Protein AF-A0A7S1BCW8-F1 (afdb_monomer_lite)

Radius of gyration: 19.99 Å; chains: 1; bounding box: 68×43×44 Å

Organism: NCBI:txid216773

Structure (mmCIF, N/CA/C/O backbone):
data_AF-A0A7S1BCW8-F1
#
_entry.id   AF-A0A7S1BCW8-F1
#
loop_
_atom_site.group_PDB
_atom_site.id
_atom_site.type_symbol
_atom_site.label_atom_id
_atom_site.label_alt_id
_atom_site.label_comp_id
_atom_site.label_asym_id
_atom_site.label_entity_id
_atom_site.label_seq_id
_atom_site.pdbx_PDB_ins_code
_atom_site.Cartn_x
_atom_site.Cartn_y
_atom_site.Cartn_z
_atom_site.occupancy
_atom_site.B_iso_or_equiv
_atom_site.auth_seq_id
_atom_site.auth_comp_id
_atom_site.auth_asym_id
_atom_site.auth_atom_id
_atom_site.pdbx_PDB_model_num
ATOM 1 N N . VAL A 1 1 ? 15.926 -27.524 -25.644 1.00 46.19 1 VAL A N 1
ATOM 2 C CA . VAL A 1 1 ? 15.081 -26.377 -25.237 1.00 46.19 1 VAL A CA 1
ATOM 3 C C . VAL A 1 1 ? 15.551 -25.961 -23.853 1.00 46.19 1 VAL A C 1
ATOM 5 O O . VAL A 1 1 ? 15.369 -26.730 -2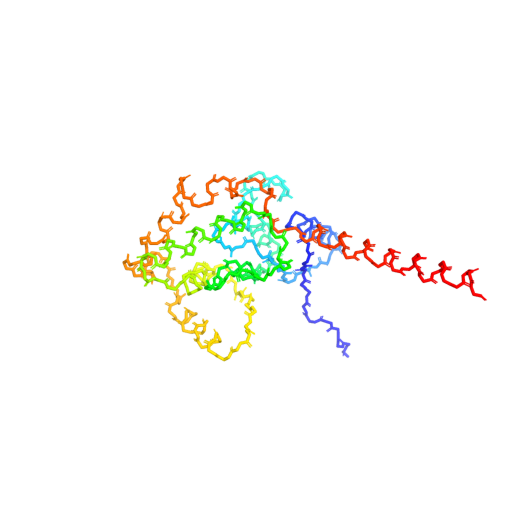2.920 1.00 46.19 1 VAL A O 1
ATOM 8 N N . GLY A 1 2 ? 16.316 -24.872 -23.748 1.00 54.00 2 GLY A N 1
ATOM 9 C CA . GLY A 1 2 ? 16.926 -24.453 -22.481 1.00 54.00 2 GLY A CA 1
ATOM 10 C C . GLY A 1 2 ? 15.864 -23.926 -21.516 1.00 54.00 2 GLY A C 1
ATOM 11 O O . GLY A 1 2 ? 15.102 -23.039 -21.885 1.00 54.00 2 GLY A O 1
ATOM 12 N N . GLY A 1 3 ? 15.791 -24.495 -20.311 1.00 67.81 3 GLY A N 1
ATOM 13 C CA . GLY A 1 3 ? 14.834 -24.132 -19.259 1.00 67.81 3 GLY A CA 1
ATOM 14 C C . GLY A 1 3 ? 15.187 -22.823 -18.552 1.00 67.81 3 GLY A C 1
ATOM 15 O O . GLY A 1 3 ? 15.435 -22.830 -17.352 1.00 67.81 3 GLY A O 1
ATOM 16 N N . GLY A 1 4 ? 15.269 -21.725 -19.304 1.00 67.38 4 GLY A N 1
ATOM 17 C CA . GLY A 1 4 ? 15.468 -20.386 -18.749 1.00 67.38 4 GLY A CA 1
ATOM 18 C C . GLY A 1 4 ? 14.236 -19.866 -17.989 1.00 67.38 4 GLY A C 1
ATOM 19 O O . GLY A 1 4 ? 13.159 -20.470 -18.071 1.00 67.38 4 GLY A O 1
ATOM 20 N N . PRO A 1 5 ? 14.382 -18.753 -17.245 1.00 72.56 5 PRO A N 1
ATOM 21 C CA . PRO A 1 5 ? 13.267 -18.107 -16.558 1.00 72.56 5 PRO A CA 1
ATOM 22 C C . PRO A 1 5 ? 12.154 -17.762 -17.554 1.00 72.56 5 PRO A C 1
ATOM 24 O O . PRO A 1 5 ? 12.416 -17.238 -18.635 1.00 72.56 5 PRO A O 1
ATOM 27 N N . ARG A 1 6 ? 10.911 -18.103 -17.194 1.00 84.44 6 ARG A N 1
ATOM 28 C CA . ARG A 1 6 ? 9.733 -17.908 -18.057 1.00 84.44 6 ARG A CA 1
ATOM 29 C C . ARG A 1 6 ? 9.158 -16.497 -17.987 1.00 84.44 6 ARG A C 1
ATOM 31 O O . ARG A 1 6 ? 8.443 -16.112 -18.903 1.00 84.44 6 ARG A O 1
ATOM 38 N N . SER A 1 7 ? 9.454 -15.777 -16.907 1.00 91.00 7 SER A N 1
ATOM 39 C CA . SER A 1 7 ? 8.993 -14.413 -16.673 1.00 91.00 7 SER A CA 1
ATOM 40 C C . SER A 1 7 ? 10.015 -13.642 -15.843 1.00 91.00 7 SER A C 1
ATOM 42 O O . SER A 1 7 ? 10.723 -14.234 -15.021 1.00 91.00 7 SER A O 1
ATOM 44 N N . LEU A 1 8 ? 10.080 -12.333 -16.052 1.00 94.50 8 LEU A N 1
ATOM 45 C CA . LEU A 1 8 ? 10.979 -11.404 -15.387 1.00 94.50 8 LEU A CA 1
ATOM 46 C C . LEU A 1 8 ? 10.173 -10.373 -14.587 1.00 94.50 8 LEU A C 1
ATOM 48 O O . LEU A 1 8 ? 9.280 -9.717 -15.118 1.00 94.50 8 LEU A O 1
ATOM 52 N N . CYS A 1 9 ? 10.504 -10.218 -13.305 1.00 95.81 9 CYS A N 1
ATOM 53 C CA . CYS A 1 9 ? 9.851 -9.277 -12.398 1.00 95.81 9 CYS A CA 1
ATOM 54 C C . CYS A 1 9 ? 10.894 -8.409 -11.688 1.00 95.81 9 CYS A C 1
ATOM 56 O O . CYS A 1 9 ? 11.943 -8.919 -11.288 1.00 95.81 9 CYS A O 1
ATOM 58 N N . ILE A 1 10 ? 10.608 -7.115 -11.532 1.00 96.25 10 ILE A N 1
ATOM 59 C CA . ILE A 1 10 ? 11.417 -6.186 -10.734 1.00 96.25 10 ILE A CA 1
ATOM 60 C C . ILE A 1 10 ? 10.751 -5.917 -9.382 1.00 96.25 10 ILE A C 1
ATOM 62 O O . ILE A 1 10 ? 9.531 -5.833 -9.281 1.00 96.25 10 ILE A O 1
ATOM 66 N N . THR A 1 11 ? 11.550 -5.807 -8.324 1.00 94.44 11 THR A N 1
ATOM 67 C CA . THR A 1 11 ? 11.086 -5.527 -6.961 1.00 94.44 11 THR A CA 1
ATOM 68 C C . THR A 1 11 ? 12.226 -4.952 -6.121 1.00 94.44 11 THR A C 1
ATOM 70 O O . THR A 1 11 ? 13.389 -5.073 -6.501 1.00 94.44 11 THR A O 1
ATOM 73 N N . GLY A 1 12 ? 11.904 -4.367 -4.966 1.00 86.56 12 GLY A N 1
ATOM 74 C CA . GLY A 1 12 ? 12.891 -3.973 -3.954 1.00 86.56 12 GLY A CA 1
ATOM 75 C C . GLY A 1 12 ? 13.573 -2.625 -4.189 1.00 86.56 12 GLY A C 1
ATOM 76 O O . GLY A 1 12 ? 14.546 -2.325 -3.505 1.00 86.56 12 GLY A O 1
ATOM 77 N N . TYR A 1 13 ? 13.062 -1.815 -5.118 1.00 90.94 13 TYR A N 1
ATOM 78 C CA . TYR A 1 13 ? 13.534 -0.452 -5.372 1.00 90.94 13 TYR A CA 1
ATOM 79 C C . TYR A 1 13 ? 12.397 0.567 -5.204 1.00 90.94 13 TYR A C 1
ATOM 81 O O . TYR A 1 13 ? 11.236 0.191 -5.410 1.00 90.94 13 TYR A O 1
ATOM 89 N N . PRO A 1 14 ? 12.707 1.845 -4.912 1.00 91.31 14 PRO A N 1
ATOM 90 C CA . PRO A 1 14 ? 11.743 2.940 -5.020 1.00 91.31 14 PRO A CA 1
ATOM 91 C C . PRO A 1 14 ? 11.083 2.977 -6.404 1.00 91.31 14 PRO A C 1
ATOM 93 O O . PRO A 1 14 ? 11.707 2.586 -7.397 1.00 91.31 14 PRO A O 1
ATOM 96 N N . LEU A 1 15 ? 9.839 3.456 -6.489 1.00 94.00 15 LEU A N 1
ATOM 97 C CA . LEU A 1 15 ? 9.069 3.454 -7.741 1.00 94.00 15 LEU A CA 1
ATOM 98 C C . LEU A 1 15 ? 9.796 4.183 -8.882 1.00 94.00 15 LEU A C 1
ATOM 100 O O . LEU A 1 15 ? 9.769 3.715 -10.021 1.00 94.00 15 LEU A O 1
ATOM 104 N N . GLU A 1 16 ? 10.484 5.292 -8.594 1.00 93.12 16 GLU A N 1
ATOM 105 C CA . GLU A 1 16 ? 11.242 6.049 -9.599 1.00 93.12 16 GLU A CA 1
ATOM 106 C C . GLU A 1 16 ? 12.408 5.234 -10.167 1.00 93.12 16 GLU A C 1
ATOM 108 O O . GLU A 1 16 ? 12.625 5.200 -11.378 1.00 93.12 16 GLU A O 1
ATOM 113 N N . VAL A 1 17 ? 13.119 4.513 -9.297 1.00 94.12 17 VAL A N 1
ATOM 114 C CA . VAL A 1 17 ? 14.248 3.658 -9.685 1.00 94.12 17 VAL A CA 1
ATOM 115 C C . VAL A 1 17 ? 13.756 2.447 -10.477 1.00 94.12 17 VAL A C 1
ATOM 117 O O . VAL A 1 17 ? 14.352 2.095 -11.496 1.00 94.12 17 VAL A O 1
ATOM 120 N N . GLN A 1 18 ? 12.639 1.832 -10.064 1.00 96.12 18 GLN A N 1
ATOM 121 C CA . GLN A 1 18 ? 12.008 0.768 -10.850 1.00 96.12 18 GLN A CA 1
ATOM 122 C C . GLN A 1 18 ? 11.648 1.271 -12.251 1.00 96.12 18 GLN A C 1
ATOM 124 O O . GLN A 1 18 ? 11.960 0.606 -13.237 1.00 96.12 18 GLN A O 1
ATOM 129 N N . HIS A 1 19 ? 11.043 2.457 -12.357 1.00 96.25 19 HIS A N 1
ATOM 130 C CA . HIS A 1 19 ? 10.693 3.053 -13.643 1.00 96.25 19 HIS A CA 1
ATOM 131 C C . HIS A 1 19 ? 11.921 3.270 -14.537 1.00 96.25 19 HIS A C 1
ATOM 133 O O . HIS A 1 19 ? 11.900 2.873 -15.703 1.00 96.25 19 HIS A O 1
ATOM 139 N N . GLU A 1 20 ? 12.998 3.849 -14.001 1.00 96.00 20 GLU A N 1
ATOM 140 C CA . GLU A 1 20 ? 14.238 4.082 -14.749 1.00 96.00 20 GLU A CA 1
ATOM 141 C C . GLU A 1 20 ? 14.829 2.775 -15.298 1.00 96.00 20 GLU A C 1
ATOM 143 O O . GLU A 1 20 ? 15.208 2.708 -16.472 1.00 96.00 20 GLU A O 1
ATOM 148 N N . ILE A 1 21 ? 14.857 1.715 -14.482 1.00 96.75 21 ILE A N 1
ATOM 149 C CA . ILE A 1 21 ? 15.337 0.394 -14.905 1.00 96.75 21 ILE A CA 1
ATOM 150 C C . ILE A 1 21 ? 14.449 -0.167 -16.018 1.00 96.75 21 ILE A C 1
ATOM 152 O O . ILE A 1 21 ? 14.967 -0.599 -17.047 1.00 96.75 21 ILE A O 1
ATOM 156 N N . LEU A 1 22 ? 13.123 -0.118 -15.858 1.00 96.75 22 LEU A N 1
ATOM 157 C CA . LEU A 1 22 ? 12.177 -0.594 -16.871 1.00 96.75 22 LEU A CA 1
ATOM 158 C C . LEU A 1 22 ? 12.365 0.131 -18.213 1.00 96.75 22 LEU A C 1
ATOM 160 O O . LEU A 1 22 ? 12.356 -0.513 -19.262 1.00 96.75 22 LEU A O 1
ATOM 164 N N . VAL A 1 23 ? 12.570 1.452 -18.190 1.00 95.50 23 VAL A N 1
ATOM 165 C CA . VAL A 1 23 ? 12.825 2.256 -19.397 1.00 95.50 23 VAL A CA 1
ATOM 166 C C . VAL A 1 23 ? 14.133 1.844 -20.068 1.00 95.50 23 VAL A C 1
ATOM 168 O O . VAL A 1 23 ? 14.124 1.495 -21.247 1.00 95.50 23 VAL A O 1
ATOM 171 N N . ARG A 1 24 ? 15.242 1.815 -19.324 1.00 96.00 24 ARG A N 1
ATOM 172 C CA . ARG A 1 24 ? 16.564 1.480 -19.881 1.00 96.00 24 ARG A CA 1
ATOM 173 C C . ARG A 1 24 ? 16.649 0.046 -20.390 1.00 96.00 24 ARG A C 1
ATOM 175 O O . ARG A 1 24 ? 17.290 -0.220 -21.402 1.00 96.00 24 ARG A O 1
ATOM 182 N N . CYS A 1 25 ? 15.998 -0.894 -19.710 1.00 96.25 25 CYS A N 1
ATOM 183 C CA . CYS A 1 25 ? 15.925 -2.276 -20.169 1.00 96.25 25 CYS A CA 1
ATOM 184 C C . CYS A 1 25 ? 15.133 -2.390 -21.477 1.00 96.25 25 CYS A C 1
ATOM 186 O O . CYS A 1 25 ? 15.576 -3.088 -22.391 1.00 96.25 25 CYS A O 1
ATOM 188 N N . ALA A 1 26 ? 14.026 -1.654 -21.614 1.00 94.44 26 ALA A N 1
ATOM 189 C CA . ALA A 1 26 ? 13.251 -1.638 -22.850 1.00 94.44 26 ALA A CA 1
ATOM 190 C C . ALA A 1 26 ? 14.055 -1.076 -24.038 1.00 94.44 26 ALA A C 1
ATOM 192 O O . ALA A 1 26 ? 13.956 -1.612 -25.142 1.00 94.44 26 ALA A O 1
ATOM 193 N N . GLU A 1 27 ? 14.899 -0.061 -23.819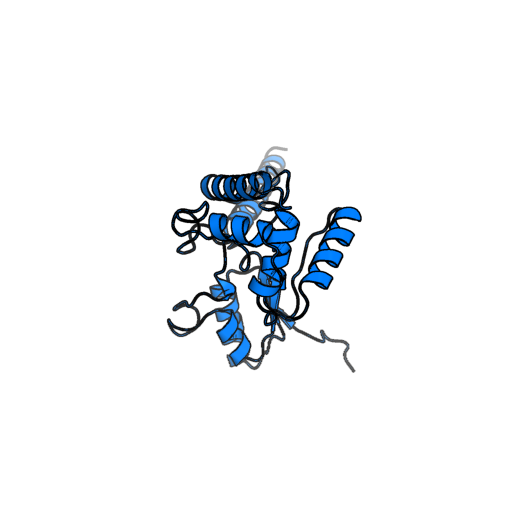 1.00 95.31 27 GLU A N 1
ATOM 194 C CA . GLU A 1 27 ? 15.790 0.508 -24.849 1.00 95.31 27 GLU A CA 1
ATOM 195 C C . GLU A 1 27 ? 16.774 -0.520 -25.429 1.00 95.31 27 GLU A C 1
ATOM 197 O O . GLU A 1 27 ? 17.134 -0.438 -26.604 1.00 95.31 27 GLU A O 1
ATOM 202 N N . VAL A 1 28 ? 17.177 -1.517 -24.635 1.00 96.38 28 VAL A N 1
ATOM 203 C CA . VAL A 1 28 ? 18.054 -2.619 -25.072 1.00 96.38 28 VAL A CA 1
ATOM 204 C C . VAL A 1 28 ? 17.286 -3.894 -25.446 1.00 96.38 28 VAL A C 1
ATOM 206 O O . VAL A 1 28 ? 17.889 -4.949 -25.635 1.00 96.38 28 VAL A O 1
ATOM 209 N N . GLY A 1 29 ? 15.957 -3.814 -25.569 1.00 94.25 29 GLY A N 1
ATOM 210 C CA . GLY A 1 29 ? 15.095 -4.925 -25.981 1.00 94.25 29 GLY A CA 1
ATOM 211 C C . GLY A 1 29 ? 14.765 -5.940 -24.880 1.00 94.25 29 GLY A C 1
ATOM 212 O O . GLY A 1 29 ? 14.244 -7.011 -25.190 1.00 94.25 29 GLY A O 1
ATOM 213 N N . LEU A 1 30 ? 15.046 -5.632 -23.608 1.00 93.94 30 LEU A N 1
ATOM 214 C CA . LEU A 1 30 ? 14.660 -6.457 -22.463 1.00 93.94 30 LEU A CA 1
ATOM 215 C C . LEU A 1 30 ? 13.318 -5.982 -21.895 1.00 93.94 30 LEU A C 1
ATOM 217 O O . LEU A 1 30 ? 13.192 -4.850 -21.430 1.00 93.94 30 LEU A O 1
ATOM 221 N N . LYS A 1 31 ? 12.325 -6.872 -21.881 1.00 93.06 31 LYS A N 1
ATOM 222 C CA . LYS A 1 31 ? 10.995 -6.604 -21.326 1.00 93.06 31 LYS A CA 1
ATOM 223 C C . LYS A 1 31 ? 10.813 -7.322 -19.989 1.00 93.06 31 LYS A C 1
ATOM 225 O O . LYS A 1 31 ? 11.128 -8.503 -19.875 1.00 93.06 31 LYS A O 1
ATOM 230 N N . PHE A 1 32 ? 10.286 -6.602 -19.003 1.00 96.81 32 PHE A N 1
ATOM 231 C CA . PHE A 1 32 ? 9.778 -7.178 -17.759 1.00 96.81 32 PHE A CA 1
ATOM 232 C C . PHE A 1 32 ? 8.298 -7.530 -17.921 1.00 96.81 32 PHE A C 1
ATOM 234 O O . PHE A 1 32 ? 7.566 -6.816 -18.599 1.00 96.81 32 PHE A O 1
ATOM 241 N N . ASP A 1 33 ? 7.852 -8.602 -17.278 1.00 97.31 33 ASP A N 1
ATOM 242 C CA . ASP A 1 33 ? 6.440 -8.993 -17.246 1.00 97.31 33 ASP A CA 1
ATOM 243 C C . ASP A 1 33 ? 5.702 -8.327 -16.082 1.00 97.31 33 ASP A C 1
ATOM 245 O O . ASP A 1 33 ? 4.502 -8.071 -16.166 1.00 97.31 33 ASP A O 1
ATOM 249 N N . ALA A 1 34 ? 6.416 -8.046 -14.987 1.00 97.88 34 ALA A N 1
ATOM 250 C CA . ALA A 1 34 ? 5.827 -7.458 -13.795 1.00 97.88 34 ALA A CA 1
ATOM 251 C C . ALA A 1 34 ? 6.782 -6.548 -13.008 1.00 97.88 34 ALA A C 1
ATOM 253 O O . ALA A 1 34 ? 8.007 -6.668 -13.083 1.00 97.88 34 ALA A O 1
ATOM 254 N N . ALA A 1 35 ? 6.192 -5.671 -12.204 1.00 98.06 35 ALA A N 1
ATOM 255 C CA . ALA A 1 35 ? 6.854 -4.871 -11.186 1.00 98.06 35 ALA A CA 1
ATOM 256 C C . ALA A 1 35 ? 6.089 -5.001 -9.863 1.00 98.06 35 ALA A C 1
ATOM 258 O O . ALA A 1 35 ? 4.870 -4.834 -9.834 1.00 98.06 35 ALA A O 1
ATOM 259 N N . LEU A 1 36 ? 6.785 -5.317 -8.771 1.00 97.81 36 LEU A N 1
ATOM 260 C CA . LEU A 1 36 ? 6.198 -5.404 -7.435 1.00 97.81 36 LEU A CA 1
ATOM 261 C C . LEU A 1 36 ? 6.424 -4.092 -6.675 1.00 97.81 36 LEU A C 1
ATOM 263 O O . LEU A 1 36 ? 7.550 -3.746 -6.306 1.00 97.81 36 LEU A O 1
ATOM 267 N N . ALA A 1 37 ? 5.329 -3.392 -6.395 1.00 96.19 37 ALA A N 1
ATOM 268 C CA . ALA A 1 37 ? 5.297 -2.193 -5.576 1.00 96.19 37 ALA A CA 1
ATOM 269 C C . ALA A 1 37 ? 5.030 -2.566 -4.109 1.00 96.19 37 ALA A C 1
ATOM 271 O O . ALA A 1 37 ? 3.915 -2.919 -3.717 1.00 96.19 37 ALA A O 1
ATOM 272 N N . TYR A 1 38 ? 6.074 -2.504 -3.285 1.00 94.81 38 TYR A N 1
ATOM 273 C CA . TYR A 1 38 ? 6.000 -2.842 -1.865 1.00 94.81 38 TYR A CA 1
ATOM 274 C C . TYR A 1 38 ? 5.590 -1.619 -1.038 1.00 94.81 38 TYR A C 1
ATOM 276 O O . TYR A 1 38 ? 6.244 -0.590 -1.126 1.00 94.81 38 TYR A O 1
ATOM 284 N N . CYS A 1 39 ? 4.536 -1.728 -0.222 1.00 92.50 39 CYS A N 1
ATOM 285 C CA . CYS A 1 39 ? 4.026 -0.659 0.652 1.00 92.50 39 CYS A CA 1
ATOM 286 C C . CYS A 1 39 ? 3.481 0.613 -0.040 1.00 92.50 39 CYS A C 1
ATOM 288 O O . CYS A 1 39 ? 3.154 1.555 0.672 1.00 92.50 39 CYS A O 1
ATOM 290 N N . HIS A 1 40 ? 3.291 0.638 -1.365 1.00 93.56 40 HIS A N 1
ATOM 291 C CA . HIS A 1 40 ? 2.826 1.835 -2.099 1.00 93.56 40 HIS A CA 1
ATOM 292 C C . HIS A 1 40 ? 1.311 1.887 -2.388 1.00 93.56 40 HIS A C 1
ATOM 294 O O . HIS A 1 40 ? 0.847 2.738 -3.153 1.00 93.56 40 HIS A O 1
ATOM 300 N N . PHE A 1 41 ? 0.535 0.959 -1.815 1.00 94.75 41 PHE A N 1
ATOM 301 C CA . PHE A 1 41 ? -0.927 0.964 -1.910 1.00 94.75 41 PHE A CA 1
ATOM 302 C C . PHE A 1 41 ? -1.594 0.511 -0.602 1.00 94.75 41 PHE A C 1
ATOM 304 O O . PHE A 1 41 ? -1.878 -0.666 -0.383 1.00 94.75 41 PHE A O 1
ATOM 311 N N . ASN A 1 42 ? -1.802 1.473 0.292 1.00 94.31 42 ASN A N 1
ATOM 312 C CA . ASN A 1 42 ? -2.484 1.362 1.581 1.00 94.31 42 ASN A CA 1
ATOM 313 C C . ASN A 1 42 ? -3.035 2.753 1.984 1.00 94.31 42 ASN A C 1
ATOM 315 O O . ASN A 1 42 ? -3.080 3.660 1.155 1.00 94.31 42 ASN A O 1
ATOM 319 N N . TRP A 1 43 ? -3.503 2.943 3.223 1.00 94.44 43 TRP A N 1
ATOM 320 C CA . TRP A 1 43 ? -4.122 4.220 3.619 1.00 94.44 43 TRP A CA 1
ATOM 321 C C . TRP A 1 43 ? -3.156 5.393 3.753 1.00 94.44 43 TRP A C 1
ATOM 323 O O . TRP A 1 43 ? -3.561 6.532 3.527 1.00 94.44 43 TRP A O 1
ATOM 333 N N . HIS A 1 44 ? -1.909 5.143 4.156 1.00 92.50 44 HIS A N 1
ATOM 334 C CA . HIS A 1 44 ? -0.934 6.219 4.343 1.00 92.50 44 HIS A CA 1
ATOM 335 C C . HIS A 1 44 ? -0.093 6.459 3.083 1.00 92.50 44 HIS A C 1
ATOM 337 O O . HIS A 1 44 ? 0.411 7.566 2.896 1.00 92.50 44 HIS A O 1
ATOM 343 N N . ASP A 1 45 ? -0.014 5.472 2.187 1.00 91.62 45 ASP A N 1
ATOM 344 C CA . ASP A 1 45 ? 0.717 5.554 0.927 1.00 91.62 45 ASP A CA 1
ATOM 345 C C . ASP A 1 45 ? -0.126 5.013 -0.239 1.00 91.62 45 ASP A C 1
ATOM 347 O O . ASP A 1 45 ? -0.376 3.812 -0.354 1.00 91.62 45 ASP A O 1
ATOM 351 N N . ALA A 1 46 ? -0.544 5.921 -1.123 1.00 90.62 46 ALA A N 1
ATOM 352 C CA . ALA A 1 46 ? -1.202 5.620 -2.394 1.00 90.62 46 ALA A CA 1
ATOM 353 C C . ALA A 1 46 ? -0.355 6.077 -3.601 1.00 90.62 46 ALA A C 1
ATOM 355 O O . ALA A 1 46 ? -0.885 6.313 -4.690 1.00 90.62 46 ALA A O 1
ATOM 356 N N . SER A 1 47 ? 0.962 6.229 -3.411 1.00 91.81 47 SER A N 1
ATOM 357 C CA . SER A 1 47 ? 1.899 6.737 -4.424 1.00 91.81 47 SER A CA 1
ATOM 358 C C . SER A 1 47 ? 1.925 5.909 -5.705 1.00 91.81 47 SER A C 1
ATOM 360 O O . SER A 1 47 ? 2.248 6.453 -6.760 1.00 91.81 47 SER A O 1
ATOM 362 N N . LEU A 1 48 ? 1.491 4.644 -5.657 1.00 94.06 48 LEU A N 1
ATOM 363 C CA . LEU A 1 48 ? 1.364 3.788 -6.835 1.00 94.06 48 LEU A CA 1
ATOM 364 C C . LEU A 1 48 ? 0.547 4.430 -7.970 1.00 94.06 48 LEU A C 1
ATOM 366 O O . LEU A 1 48 ? 0.873 4.257 -9.146 1.00 94.06 48 LEU A O 1
ATOM 370 N N . PHE A 1 49 ? -0.487 5.194 -7.604 1.00 94.62 49 PHE A N 1
ATOM 371 C CA . PHE A 1 49 ? -1.390 5.894 -8.521 1.00 94.62 49 PHE A CA 1
ATOM 372 C C . PHE A 1 49 ? -1.171 7.412 -8.554 1.00 94.62 49 PHE A C 1
ATOM 374 O O . PHE A 1 49 ? -1.871 8.115 -9.282 1.00 94.62 49 PHE A O 1
ATOM 381 N N . SER A 1 50 ? -0.212 7.934 -7.789 1.00 92.44 50 SER A N 1
ATOM 382 C CA . SER A 1 50 ? 0.080 9.366 -7.762 1.00 92.44 50 SER A CA 1
ATOM 383 C C . SER A 1 50 ? 0.952 9.768 -8.955 1.00 92.44 50 SER A C 1
ATOM 385 O O . SER A 1 50 ? 1.970 9.118 -9.212 1.00 92.44 50 SER A O 1
ATOM 387 N N . PRO A 1 51 ? 0.604 10.844 -9.680 1.00 92.19 51 PRO A N 1
ATOM 388 C CA . PRO A 1 51 ? 1.456 11.374 -10.734 1.00 92.19 51 PRO A CA 1
ATOM 389 C C . PRO A 1 51 ? 2.794 11.907 -10.212 1.00 92.19 51 PRO A C 1
ATOM 391 O O . PRO A 1 51 ? 2.852 12.496 -9.132 1.00 92.19 51 PRO A O 1
ATOM 394 N N . SER A 1 52 ? 3.862 11.739 -10.993 1.00 90.06 52 SER A N 1
ATOM 395 C CA . SER A 1 52 ? 5.193 12.275 -10.681 1.00 90.06 52 SER A CA 1
ATOM 396 C C . SER A 1 52 ? 5.990 12.555 -11.954 1.00 90.06 52 SER A C 1
ATOM 398 O O . SER A 1 52 ? 5.912 11.806 -12.929 1.00 90.06 52 SER A O 1
ATOM 400 N N . ASP A 1 53 ? 6.823 13.599 -11.927 1.00 89.62 53 ASP A N 1
ATOM 401 C CA . ASP A 1 53 ? 7.776 13.908 -13.005 1.00 89.62 53 ASP A CA 1
ATOM 402 C C . ASP A 1 53 ? 8.755 12.756 -13.275 1.00 89.62 53 ASP A C 1
ATOM 404 O O . ASP A 1 53 ? 9.242 12.603 -14.397 1.00 89.62 53 ASP A O 1
ATOM 408 N N . ALA A 1 54 ? 8.993 11.904 -12.274 1.00 88.62 54 ALA A N 1
ATOM 409 C CA . ALA A 1 54 ? 9.875 10.751 -12.389 1.00 88.62 54 ALA A CA 1
ATOM 410 C C . ALA A 1 54 ? 9.414 9.723 -13.433 1.00 88.62 54 ALA A C 1
ATOM 412 O O . ALA A 1 54 ? 10.231 8.945 -13.912 1.00 88.62 54 ALA A O 1
ATOM 413 N N . PHE A 1 55 ? 8.132 9.717 -13.814 1.00 92.00 55 PHE A N 1
ATOM 414 C CA . PHE A 1 55 ? 7.556 8.721 -14.726 1.00 92.00 55 PHE A CA 1
ATOM 415 C C . PHE A 1 55 ? 7.456 9.212 -16.181 1.00 92.00 55 PHE A C 1
ATOM 417 O O . PHE A 1 55 ? 6.671 8.694 -16.981 1.00 92.00 55 PHE A O 1
ATOM 424 N N . GLY A 1 56 ? 8.252 10.228 -16.531 1.00 81.06 56 GLY A N 1
ATOM 425 C CA . GLY A 1 56 ? 8.396 10.774 -17.883 1.00 81.06 56 GLY A CA 1
ATOM 426 C C . GLY A 1 56 ? 7.474 11.956 -18.200 1.00 81.06 56 GLY A C 1
ATOM 427 O O . GLY A 1 56 ? 7.755 12.698 -19.139 1.00 81.06 56 GLY A O 1
ATOM 428 N N . ASN A 1 57 ? 6.398 12.167 -17.431 1.00 83.62 57 ASN A N 1
ATOM 429 C CA . ASN A 1 57 ? 5.639 13.421 -17.417 1.00 83.62 57 ASN A CA 1
ATOM 430 C C . ASN A 1 57 ? 4.839 13.583 -16.106 1.00 83.62 57 ASN A C 1
ATOM 432 O O . ASN A 1 57 ? 4.363 12.597 -15.551 1.00 83.62 57 ASN A O 1
ATOM 436 N N . LYS A 1 58 ? 4.597 14.831 -15.684 1.00 85.56 58 LYS A N 1
ATOM 437 C CA . LYS A 1 58 ? 3.916 15.197 -14.424 1.00 85.56 58 LYS A CA 1
ATOM 438 C C . LYS A 1 58 ? 2.499 14.657 -14.192 1.00 85.56 58 LYS A C 1
ATOM 440 O O . LYS A 1 58 ? 2.001 14.737 -13.078 1.00 85.56 58 LYS A O 1
ATOM 445 N N . ASN A 1 59 ? 1.814 14.193 -15.232 1.00 90.69 59 ASN A N 1
ATOM 446 C CA . ASN A 1 59 ? 0.438 13.691 -15.174 1.00 90.69 59 ASN A CA 1
ATOM 447 C C . ASN A 1 59 ? 0.374 12.159 -15.178 1.00 90.69 59 ASN A C 1
ATOM 449 O O . ASN A 1 59 ? -0.713 11.613 -15.326 1.00 90.69 59 ASN A O 1
ATOM 453 N N . ARG A 1 60 ? 1.515 11.471 -15.072 1.00 94.06 60 ARG A N 1
ATOM 454 C CA . ARG A 1 60 ? 1.590 10.014 -15.139 1.00 94.06 60 ARG A CA 1
ATOM 455 C C . ARG A 1 60 ? 2.054 9.433 -13.816 1.00 94.06 60 ARG A C 1
ATOM 457 O O . ARG A 1 60 ? 3.017 9.925 -13.238 1.00 94.06 60 ARG A O 1
ATOM 464 N N . SER A 1 61 ? 1.389 8.375 -13.374 1.00 96.12 61 SER A N 1
ATOM 465 C CA . SER A 1 61 ? 1.758 7.551 -12.218 1.00 96.12 61 SER A CA 1
ATOM 466 C C . SER A 1 61 ? 2.668 6.376 -12.596 1.00 96.12 61 SER A C 1
ATOM 468 O O . SER A 1 61 ? 2.798 6.016 -13.771 1.00 96.12 61 SER A O 1
ATOM 470 N N . PHE A 1 62 ? 3.272 5.723 -11.597 1.00 96.75 62 PHE A N 1
ATOM 471 C CA . PHE A 1 62 ? 4.027 4.485 -11.820 1.00 96.75 62 PHE A CA 1
ATOM 472 C C . PHE A 1 62 ? 3.148 3.404 -12.460 1.00 96.75 62 PHE A C 1
ATOM 474 O O . PHE A 1 62 ? 3.574 2.742 -13.410 1.00 96.75 62 PHE A O 1
ATOM 481 N N . PHE A 1 63 ? 1.905 3.276 -11.980 1.00 97.31 63 PHE A N 1
ATOM 482 C CA . PHE A 1 63 ? 0.934 2.322 -12.504 1.00 97.31 63 PHE A CA 1
ATOM 483 C C . PHE A 1 63 ? 0.697 2.504 -14.011 1.00 97.31 63 PHE A C 1
ATOM 485 O O . PHE A 1 63 ? 0.839 1.560 -14.789 1.00 97.31 63 PHE A O 1
ATOM 492 N N . GLU A 1 64 ? 0.398 3.731 -14.444 1.00 96.94 64 GLU A N 1
ATOM 493 C CA . GLU A 1 64 ? 0.166 4.049 -15.861 1.00 96.94 64 GLU A CA 1
ATOM 494 C C . GLU A 1 64 ? 1.426 3.849 -16.710 1.00 96.94 64 GLU A C 1
ATOM 496 O O . GLU A 1 64 ? 1.357 3.349 -17.832 1.00 96.94 64 GLU A O 1
ATOM 501 N N . SER A 1 65 ? 2.595 4.194 -16.166 1.00 96.25 65 SER A N 1
ATOM 502 C CA . SER A 1 65 ? 3.877 4.016 -16.849 1.00 96.25 65 SER A CA 1
ATOM 503 C C . SER A 1 65 ? 4.213 2.546 -17.128 1.00 96.25 65 SER A C 1
ATOM 505 O O . SER A 1 65 ? 4.732 2.220 -18.202 1.00 96.25 65 SER A O 1
ATOM 507 N N . CYS A 1 66 ? 3.887 1.653 -16.190 1.00 97.25 66 CYS A N 1
ATOM 508 C CA . CYS A 1 66 ? 4.018 0.208 -16.369 1.00 97.25 66 CYS A CA 1
ATOM 509 C C . CYS A 1 66 ? 3.002 -0.332 -17.383 1.00 97.25 66 CYS A C 1
ATOM 511 O O . CYS A 1 66 ? 3.379 -1.089 -18.278 1.00 97.25 66 CYS A O 1
ATOM 513 N N . ALA A 1 67 ? 1.744 0.117 -17.309 1.00 96.25 67 ALA A N 1
ATOM 514 C CA . ALA A 1 67 ? 0.689 -0.308 -18.229 1.00 96.25 67 ALA A CA 1
ATOM 515 C C . ALA A 1 67 ? 1.026 0.001 -19.702 1.00 96.25 67 ALA A C 1
ATOM 517 O O . ALA A 1 67 ? 0.846 -0.854 -20.565 1.00 96.25 67 ALA A O 1
ATOM 518 N N . GLU A 1 68 ? 1.597 1.174 -20.001 1.00 94.31 68 GLU A N 1
ATOM 519 C CA . GLU A 1 68 ? 2.048 1.531 -21.361 1.00 94.31 68 GLU A CA 1
ATOM 520 C C . GLU A 1 68 ? 3.140 0.605 -21.920 1.00 94.31 68 GLU A C 1
ATOM 522 O O . GLU A 1 68 ? 3.325 0.520 -23.134 1.00 94.31 68 GLU A O 1
ATOM 527 N N . ARG A 1 69 ? 3.882 -0.071 -21.039 1.00 93.75 69 ARG A N 1
ATOM 528 C CA . ARG A 1 69 ? 4.961 -1.005 -21.389 1.00 93.75 69 ARG A CA 1
ATOM 529 C C . ARG A 1 69 ? 4.518 -2.462 -21.321 1.00 93.75 69 ARG A C 1
ATOM 531 O O . ARG A 1 69 ? 5.353 -3.344 -21.517 1.00 93.75 69 ARG A O 1
ATOM 538 N N . ASP A 1 70 ? 3.232 -2.708 -21.066 1.00 96.12 70 ASP A N 1
ATOM 539 C CA . ASP A 1 70 ? 2.679 -4.045 -20.852 1.00 96.12 70 ASP A CA 1
ATOM 540 C C . ASP A 1 70 ? 3.424 -4.785 -19.721 1.00 96.12 70 ASP A C 1
ATOM 542 O O . ASP A 1 70 ? 3.840 -5.935 -19.864 1.00 96.12 70 ASP A O 1
ATOM 546 N N . VAL A 1 71 ? 3.649 -4.059 -18.615 1.00 97.75 71 VAL A N 1
ATOM 547 C CA . VAL A 1 71 ? 4.222 -4.551 -17.354 1.00 97.75 71 VAL A CA 1
ATOM 548 C C . VAL A 1 71 ? 3.110 -4.580 -16.305 1.00 97.75 71 VAL A C 1
ATOM 550 O O . VAL A 1 71 ? 2.534 -3.540 -15.977 1.00 97.75 71 VAL A O 1
ATOM 553 N N . ALA A 1 72 ? 2.813 -5.755 -15.751 1.00 98.06 72 ALA A N 1
ATOM 554 C CA . ALA A 1 72 ? 1.821 -5.897 -14.690 1.00 98.06 72 ALA A CA 1
ATOM 555 C C . ALA A 1 72 ? 2.338 -5.321 -13.364 1.00 98.06 72 ALA A C 1
ATOM 557 O O . ALA A 1 72 ? 3.456 -5.607 -12.939 1.00 98.06 72 ALA A O 1
ATOM 558 N N . VAL A 1 73 ? 1.511 -4.548 -12.665 1.00 98.19 73 VAL A N 1
ATOM 559 C CA . VAL A 1 73 ? 1.878 -3.976 -11.365 1.00 98.19 73 VAL A CA 1
ATOM 560 C C . VAL A 1 73 ? 1.280 -4.813 -10.250 1.00 98.19 73 VAL A C 1
ATOM 562 O O . VAL A 1 73 ? 0.068 -4.855 -10.076 1.00 98.19 73 VAL A O 1
ATOM 565 N N . LEU A 1 74 ? 2.136 -5.478 -9.488 1.00 98.06 74 LEU A N 1
ATOM 566 C CA . LEU A 1 74 ? 1.765 -6.256 -8.313 1.00 98.06 74 LEU A CA 1
ATOM 567 C C . LEU A 1 74 ? 1.920 -5.369 -7.071 1.00 98.06 74 LEU A C 1
ATOM 569 O O . LEU A 1 74 ? 2.833 -4.545 -7.018 1.00 98.06 74 LEU A O 1
ATOM 573 N N . ALA A 1 75 ? 1.085 -5.556 -6.053 1.00 97.12 75 ALA A N 1
ATOM 574 C CA . ALA A 1 75 ? 1.226 -4.856 -4.774 1.00 97.12 75 ALA A CA 1
ATOM 575 C C . ALA A 1 75 ? 1.741 -5.798 -3.681 1.00 97.12 75 ALA A C 1
ATOM 577 O O . ALA A 1 75 ? 1.540 -7.009 -3.741 1.00 97.12 75 ALA A O 1
ATOM 578 N N . ALA A 1 76 ? 2.388 -5.258 -2.653 1.00 96.94 76 ALA A N 1
ATOM 579 C CA . ALA A 1 76 ? 2.771 -6.016 -1.466 1.00 96.94 76 ALA A CA 1
ATOM 580 C C . ALA A 1 76 ? 2.646 -5.191 -0.187 1.00 96.94 76 ALA A C 1
ATOM 582 O O . ALA A 1 76 ? 2.680 -3.961 -0.217 1.00 96.94 76 ALA A O 1
ATOM 583 N N . ALA A 1 77 ? 2.567 -5.904 0.939 1.00 95.50 77 ALA A N 1
ATOM 584 C CA . ALA A 1 77 ? 2.493 -5.337 2.283 1.00 95.50 77 ALA A CA 1
ATOM 585 C C . ALA A 1 77 ? 1.326 -4.341 2.458 1.00 95.50 77 ALA A C 1
ATOM 587 O O . ALA A 1 77 ? 1.533 -3.204 2.890 1.00 95.50 77 ALA A O 1
ATOM 588 N N . PRO A 1 78 ? 0.078 -4.770 2.186 1.00 95.88 78 PRO A N 1
ATOM 589 C CA . PRO A 1 78 ? -1.101 -3.909 2.314 1.00 95.88 78 PRO A CA 1
ATOM 590 C C . PRO A 1 78 ? -1.341 -3.430 3.756 1.00 95.88 78 PRO A C 1
ATOM 592 O O . PRO A 1 78 ? -1.914 -2.369 3.976 1.00 95.88 78 PRO A O 1
ATOM 595 N N . LEU A 1 79 ? -0.843 -4.177 4.748 1.00 96.19 79 LEU A N 1
ATOM 596 C CA . LEU A 1 79 ? -0.891 -3.813 6.168 1.00 96.19 79 LEU A CA 1
ATOM 597 C C . LEU A 1 79 ? 0.293 -2.949 6.624 1.00 96.19 79 LEU A C 1
ATOM 599 O O . LEU A 1 79 ? 0.482 -2.752 7.824 1.00 96.19 79 LEU A O 1
ATOM 603 N N . SER A 1 80 ? 1.119 -2.498 5.675 1.00 94.06 80 SER A N 1
ATOM 604 C CA . SER A 1 80 ? 2.360 -1.759 5.895 1.00 94.06 80 SER A CA 1
ATOM 605 C C . SER A 1 80 ? 3.191 -2.364 7.032 1.00 94.06 80 SER A C 1
ATOM 607 O O . SER A 1 80 ? 3.415 -1.754 8.072 1.00 94.06 80 SER A O 1
ATOM 609 N N . MET A 1 81 ? 3.557 -3.639 6.843 1.00 92.81 81 MET A N 1
ATOM 610 C CA . MET A 1 81 ? 4.419 -4.411 7.750 1.00 92.81 81 MET A CA 1
ATOM 611 C C . MET A 1 81 ? 3.927 -4.459 9.212 1.00 92.81 81 MET A C 1
ATOM 613 O O . MET A 1 81 ? 4.725 -4.485 10.148 1.00 92.81 81 MET A O 1
ATOM 617 N N . GLY A 1 82 ? 2.605 -4.476 9.408 1.00 94.12 82 GLY A N 1
ATOM 618 C CA . GLY A 1 82 ? 1.976 -4.566 10.727 1.00 94.12 82 GLY A CA 1
ATOM 619 C C . GLY A 1 82 ? 1.538 -3.221 11.302 1.00 94.12 82 GLY A C 1
ATOM 620 O O . GLY A 1 82 ? 0.941 -3.190 12.369 1.00 94.12 82 GLY A O 1
ATOM 621 N N . LEU A 1 83 ? 1.737 -2.092 10.612 1.00 95.75 83 LEU A N 1
ATOM 622 C CA . LEU A 1 83 ? 1.156 -0.820 11.064 1.00 95.75 83 LEU A CA 1
ATOM 623 C C . LEU A 1 83 ? -0.375 -0.888 11.197 1.00 95.75 83 LEU A C 1
ATOM 625 O O . LEU A 1 83 ? -0.936 -0.245 12.089 1.00 95.75 83 LEU A O 1
ATOM 629 N N . PHE A 1 84 ? -1.026 -1.703 10.362 1.00 96.56 84 PHE A N 1
ATOM 630 C CA . PHE A 1 84 ? -2.474 -1.939 10.358 1.00 96.56 84 PHE A CA 1
ATOM 631 C C . PHE A 1 84 ? -2.888 -3.309 10.934 1.00 96.56 84 PHE A C 1
ATOM 633 O O . PHE A 1 84 ? -3.941 -3.840 10.574 1.00 96.56 84 PHE A O 1
ATOM 640 N N . SER A 1 85 ? -2.075 -3.897 11.817 1.00 93.88 85 SER A N 1
ATOM 641 C CA . SER A 1 85 ? -2.497 -5.010 12.685 1.00 93.88 85 SER A CA 1
ATOM 642 C C . SER A 1 85 ? -3.155 -4.472 13.969 1.00 93.88 85 SER A C 1
ATOM 644 O O . SER A 1 85 ? -2.934 -3.307 14.306 1.00 93.88 85 SER A O 1
ATOM 646 N N . PRO A 1 86 ? -3.938 -5.272 14.716 1.00 91.88 86 PRO A N 1
ATOM 647 C CA . PRO A 1 86 ? -4.558 -4.825 15.967 1.00 91.88 86 PRO A CA 1
ATOM 648 C C . PRO A 1 86 ? -3.532 -4.378 17.019 1.00 91.88 86 PRO A C 1
ATOM 650 O O . PRO A 1 86 ? -3.680 -3.306 17.605 1.00 91.88 86 PRO A O 1
ATOM 653 N N . ASP A 1 87 ? -2.458 -5.153 17.189 1.00 91.50 87 ASP A N 1
ATOM 654 C CA . ASP A 1 87 ? -1.390 -4.882 18.163 1.00 91.50 87 ASP A CA 1
ATOM 655 C C . ASP A 1 87 ? -0.386 -3.826 17.671 1.00 91.50 87 ASP A C 1
ATOM 657 O O . ASP A 1 87 ? 0.401 -3.271 18.440 1.00 91.50 87 ASP A O 1
ATOM 661 N N . GLY A 1 88 ? -0.446 -3.492 16.383 1.00 92.81 88 GLY A N 1
ATOM 662 C CA . GLY A 1 88 ? 0.460 -2.568 15.729 1.00 92.81 88 GLY A CA 1
ATOM 663 C C . GLY A 1 88 ? 1.777 -3.193 15.266 1.00 92.81 88 GLY A C 1
ATOM 664 O O . GLY A 1 88 ? 1.939 -4.416 15.238 1.00 92.81 88 GLY A O 1
ATOM 665 N N . PRO A 1 89 ? 2.719 -2.344 14.816 1.00 93.50 89 PRO A N 1
ATOM 666 C CA . PRO A 1 89 ? 3.937 -2.822 14.193 1.00 93.50 89 PRO A CA 1
ATOM 667 C C . PRO A 1 89 ? 4.884 -3.429 15.240 1.00 93.50 89 PRO A C 1
ATOM 669 O O . PRO A 1 89 ? 4.864 -3.015 16.400 1.00 93.50 89 PRO A O 1
ATOM 672 N N . PRO A 1 90 ? 5.794 -4.323 14.831 1.00 90.69 90 PRO A N 1
ATOM 673 C CA . PRO A 1 90 ? 6.871 -4.778 15.701 1.00 90.69 90 PRO A CA 1
ATOM 674 C C . PRO A 1 90 ? 7.827 -3.630 16.074 1.00 90.69 90 PRO A C 1
ATOM 676 O O . PRO A 1 90 ? 7.976 -2.656 15.330 1.00 90.69 90 PRO A O 1
ATOM 679 N N . ASP A 1 91 ? 8.551 -3.773 17.188 1.00 89.50 91 ASP A N 1
ATOM 680 C CA . ASP A 1 91 ? 9.453 -2.730 17.713 1.00 89.50 91 ASP A CA 1
ATOM 681 C C . ASP A 1 91 ? 10.516 -2.275 16.701 1.00 89.50 91 ASP A C 1
ATOM 683 O O . ASP A 1 91 ? 10.853 -1.090 16.617 1.00 89.50 91 ASP A O 1
ATOM 687 N N . TRP A 1 92 ? 11.011 -3.206 15.880 1.00 87.19 92 TRP A N 1
ATOM 688 C CA . TRP A 1 92 ? 12.025 -2.950 14.853 1.00 87.19 92 TRP A CA 1
ATOM 689 C C . TRP A 1 92 ? 11.498 -2.182 13.633 1.00 87.19 92 TRP A C 1
ATOM 691 O O . TRP A 1 92 ? 12.279 -1.860 12.735 1.00 87.19 92 TRP A O 1
ATOM 701 N N . HIS A 1 93 ? 10.196 -1.889 13.562 1.00 91.19 93 HIS A N 1
ATOM 702 C CA . HIS A 1 93 ? 9.587 -1.301 12.377 1.00 91.19 93 HIS A CA 1
ATOM 703 C C . HIS A 1 93 ? 10.248 0.042 12.000 1.00 91.19 93 HIS A C 1
ATOM 705 O O . HIS A 1 93 ? 10.387 0.922 12.856 1.00 91.19 93 HIS A O 1
ATOM 711 N N . PRO A 1 94 ? 10.611 0.243 10.725 1.00 88.31 94 PRO A N 1
ATOM 712 C CA . PRO A 1 94 ? 11.468 1.348 10.280 1.00 88.31 94 PRO A CA 1
ATOM 713 C C . PRO A 1 94 ? 10.749 2.691 10.097 1.00 88.31 94 PRO A C 1
ATOM 715 O O . PRO A 1 94 ? 11.420 3.713 10.006 1.00 88.31 94 PRO A O 1
ATOM 718 N N . ALA A 1 95 ? 9.412 2.701 10.044 1.00 89.38 95 ALA A N 1
ATOM 719 C CA . ALA A 1 95 ? 8.626 3.935 9.950 1.00 89.38 95 ALA A CA 1
ATOM 720 C C . ALA A 1 95 ? 8.997 4.963 11.031 1.00 89.38 95 ALA A C 1
ATOM 722 O O . ALA A 1 95 ? 9.246 4.609 12.189 1.00 89.38 95 ALA A O 1
ATOM 723 N N . ALA A 1 96 ? 8.950 6.238 10.647 1.00 89.06 96 ALA A N 1
ATOM 724 C CA . ALA A 1 96 ? 9.144 7.357 11.555 1.00 89.06 96 ALA A CA 1
ATOM 725 C C . ALA A 1 96 ? 8.103 7.348 12.698 1.00 89.06 96 ALA A C 1
ATOM 727 O O . ALA A 1 96 ? 6.974 6.878 12.493 1.00 89.06 96 ALA A O 1
ATOM 728 N N . PRO A 1 97 ? 8.444 7.863 13.896 1.00 90.62 97 PRO A N 1
ATOM 729 C CA . PRO A 1 97 ? 7.523 7.926 15.033 1.00 90.62 97 PRO A CA 1
ATOM 730 C C . PRO A 1 97 ? 6.181 8.588 14.703 1.00 90.62 97 PRO A C 1
ATOM 732 O O . PRO A 1 97 ? 5.137 8.113 15.138 1.00 90.62 97 PRO A O 1
ATOM 735 N N . GLU A 1 98 ? 6.192 9.637 13.883 1.00 91.12 98 GLU A N 1
ATOM 736 C CA . GLU A 1 98 ? 4.997 10.382 13.486 1.00 91.12 98 GLU A CA 1
ATOM 737 C C . GLU A 1 98 ? 4.062 9.527 12.620 1.00 91.12 98 GLU A C 1
ATOM 739 O O . GLU A 1 98 ? 2.845 9.559 12.805 1.00 91.12 98 GLU A O 1
ATOM 744 N N . LEU A 1 99 ? 4.617 8.717 11.709 1.00 92.56 99 LEU A N 1
ATOM 745 C CA . LEU A 1 99 ? 3.831 7.780 10.903 1.00 92.56 99 LEU A CA 1
ATOM 746 C C . LEU A 1 99 ? 3.283 6.633 11.764 1.00 92.56 99 LEU A C 1
ATOM 748 O O . LEU A 1 99 ? 2.126 6.243 11.597 1.00 92.56 99 LEU A O 1
ATOM 752 N N . LYS A 1 100 ? 4.084 6.108 12.702 1.00 93.94 100 LYS A N 1
ATOM 753 C CA . LYS A 1 100 ? 3.621 5.089 13.660 1.00 93.94 100 LYS A CA 1
ATOM 754 C C . LYS A 1 100 ? 2.436 5.605 14.478 1.00 93.94 100 LYS A C 1
ATOM 756 O O . LYS A 1 100 ? 1.452 4.883 14.627 1.00 93.94 100 LYS A O 1
ATOM 761 N N . GLU A 1 101 ? 2.506 6.850 14.945 1.00 94.94 101 GLU A N 1
ATOM 762 C CA . GLU A 1 101 ? 1.421 7.489 15.691 1.00 94.94 101 GLU A CA 1
ATOM 763 C C . GLU A 1 101 ? 0.177 7.717 14.824 1.00 94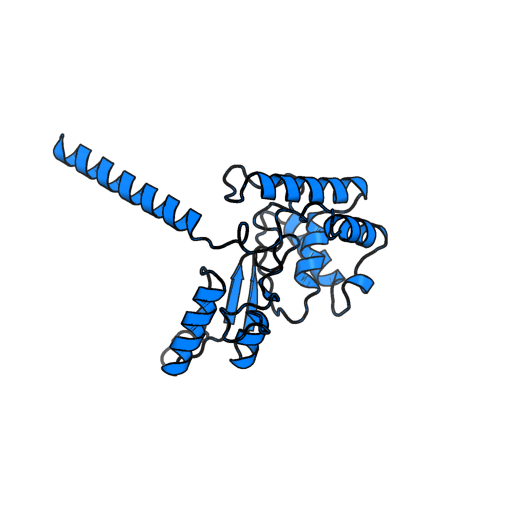.94 101 GLU A C 1
ATOM 765 O O . GLU A 1 101 ? -0.930 7.391 15.243 1.00 94.94 101 GLU A O 1
ATOM 770 N N . ALA A 1 102 ? 0.334 8.180 13.582 1.00 95.62 102 ALA A N 1
ATOM 771 C CA . ALA A 1 102 ? -0.788 8.300 12.651 1.00 95.62 102 ALA A CA 1
ATOM 772 C C . ALA A 1 102 ? -1.479 6.950 12.390 1.00 95.62 102 ALA A C 1
ATOM 774 O O . ALA A 1 102 ? -2.706 6.857 12.401 1.00 95.62 102 ALA A O 1
ATOM 775 N N . CYS A 1 103 ? -0.706 5.876 12.212 1.00 96.69 103 CYS A N 1
ATOM 776 C CA . CYS A 1 103 ? -1.268 4.536 12.057 1.00 96.69 103 CYS A CA 1
ATOM 777 C C . CYS A 1 103 ? -1.977 4.073 13.335 1.00 96.69 103 CYS A C 1
ATOM 779 O O . CYS A 1 103 ? -3.061 3.502 13.245 1.00 96.69 103 CYS A O 1
ATOM 781 N N . ARG A 1 104 ? -1.425 4.369 14.522 1.00 97.62 104 ARG A N 1
ATOM 782 C CA . ARG A 1 104 ? -2.086 4.106 15.810 1.00 97.62 104 ARG A CA 1
ATOM 783 C C . ARG A 1 104 ? -3.440 4.814 15.895 1.00 97.62 104 ARG A C 1
ATOM 785 O O . ARG A 1 104 ? -4.428 4.165 16.210 1.00 97.62 104 ARG A O 1
ATOM 792 N N . LEU A 1 105 ? -3.517 6.092 15.526 1.00 97.81 105 LEU A N 1
ATOM 793 C CA . LEU A 1 105 ? -4.777 6.843 15.488 1.00 97.81 105 LEU A CA 1
ATOM 794 C C . LEU A 1 105 ? -5.790 6.246 14.497 1.00 97.81 105 LEU A C 1
ATOM 796 O O . LEU A 1 105 ? -6.984 6.211 14.783 1.00 97.81 105 LEU A O 1
ATOM 800 N N . ALA A 1 106 ? -5.341 5.739 13.345 1.00 98.00 106 ALA A N 1
ATOM 801 C CA . ALA A 1 106 ? -6.221 5.029 12.416 1.00 98.00 106 ALA A CA 1
ATOM 802 C C . ALA A 1 106 ? -6.770 3.717 13.016 1.00 98.00 106 ALA A C 1
ATOM 804 O O . ALA A 1 106 ? -7.943 3.393 12.807 1.00 98.00 106 ALA A O 1
ATOM 805 N N . ARG A 1 107 ? -5.960 2.987 13.802 1.00 98.25 107 ARG A N 1
ATOM 806 C CA . ARG A 1 107 ? -6.420 1.812 14.565 1.00 98.25 107 ARG A CA 1
ATOM 807 C C . ARG A 1 107 ? -7.449 2.195 15.624 1.00 98.25 107 ARG A C 1
ATOM 809 O O . ARG A 1 107 ? -8.483 1.538 15.700 1.00 98.25 107 ARG A O 1
ATOM 816 N N . ASP A 1 108 ? -7.208 3.271 16.373 1.00 98.31 108 ASP A N 1
ATOM 817 C CA . ASP A 1 108 ? -8.148 3.775 17.383 1.00 98.31 108 ASP A CA 1
ATOM 818 C C . ASP A 1 108 ? -9.507 4.115 16.750 1.00 98.31 108 ASP A C 1
ATOM 820 O O . ASP A 1 108 ? -10.546 3.711 17.262 1.00 98.31 108 ASP A O 1
ATOM 824 N N . ILE A 1 109 ? -9.518 4.769 15.581 1.00 98.44 109 ILE A N 1
ATOM 825 C CA . ILE A 1 109 ? -10.759 5.055 14.838 1.00 98.44 109 ILE A CA 1
ATOM 826 C C . ILE A 1 109 ? -11.503 3.766 14.465 1.00 98.44 109 ILE A C 1
ATOM 828 O O . ILE A 1 109 ? -12.730 3.711 14.566 1.00 98.44 109 ILE A O 1
ATOM 832 N N . CYS A 1 110 ? -10.788 2.730 14.019 1.00 98.38 110 CYS A N 1
ATOM 833 C CA . CYS A 1 110 ? -11.405 1.438 13.715 1.00 98.38 110 CYS A CA 1
ATOM 834 C C . CYS A 1 110 ? -11.999 0.794 14.976 1.00 98.38 110 CYS A C 1
ATOM 836 O O . CYS A 1 110 ? -13.131 0.309 14.938 1.00 98.38 110 CYS A O 1
ATOM 838 N N . ALA A 1 111 ? -11.269 0.839 16.095 1.00 97.94 111 ALA A N 1
ATOM 839 C CA . ALA A 1 111 ? -11.725 0.320 17.381 1.00 97.94 111 ALA A CA 1
ATOM 840 C C . ALA A 1 111 ? -12.983 1.054 17.883 1.00 97.94 111 ALA A C 1
ATOM 842 O O . ALA A 1 111 ? -13.955 0.395 18.253 1.00 97.94 111 ALA A O 1
ATOM 843 N N . ASP A 1 112 ? -13.011 2.389 17.803 1.00 97.81 112 ASP A N 1
ATOM 844 C CA . ASP A 1 112 ? -14.167 3.228 18.155 1.00 97.81 112 ASP A CA 1
ATOM 845 C C . ASP A 1 112 ? -15.430 2.849 17.363 1.00 97.81 112 ASP A C 1
ATOM 847 O O . ASP A 1 112 ? -16.543 2.860 17.891 1.00 97.81 112 ASP A O 1
ATOM 851 N N . GLU A 1 113 ? -15.277 2.515 16.078 1.00 97.62 113 GLU A N 1
ATOM 852 C CA . GLU A 1 113 ? -16.388 2.115 15.203 1.00 97.62 113 GLU A CA 1
ATOM 853 C C . GLU A 1 113 ? -16.726 0.615 15.303 1.00 97.62 113 GLU A C 1
ATOM 855 O O . GLU A 1 113 ? -17.671 0.150 14.652 1.00 97.62 113 GLU A O 1
ATOM 860 N N . ALA A 1 114 ? -15.992 -0.145 16.125 1.00 97.62 114 ALA A N 1
ATOM 861 C CA . ALA A 1 114 ? -16.053 -1.602 16.219 1.00 97.62 114 ALA A CA 1
ATOM 862 C C . ALA A 1 114 ? -15.879 -2.283 14.846 1.00 97.62 114 ALA A C 1
ATOM 864 O O . ALA A 1 114 ? -16.708 -3.100 14.430 1.00 97.62 114 ALA A O 1
ATOM 865 N N . VAL A 1 115 ? -14.816 -1.894 14.137 1.00 97.81 115 VAL A N 1
ATOM 866 C CA . VAL A 1 115 ? -14.392 -2.423 12.834 1.00 97.81 115 VAL A CA 1
ATOM 867 C C . VAL A 1 115 ? -12.986 -3.007 12.960 1.00 97.81 115 VAL A C 1
ATOM 869 O O . VAL A 1 115 ? -12.122 -2.429 13.615 1.00 97.81 115 VAL A O 1
ATOM 872 N N . SER A 1 116 ? -12.737 -4.144 12.307 1.00 97.75 116 SER A N 1
ATOM 873 C CA . SER A 1 116 ? -11.387 -4.702 12.209 1.00 97.75 116 SER A CA 1
ATOM 874 C C . SER A 1 116 ? -10.511 -3.815 11.323 1.00 97.75 116 SER A C 1
ATOM 876 O O . SER A 1 116 ? -10.779 -3.651 10.130 1.00 97.75 116 SER A O 1
ATOM 878 N N . VAL A 1 117 ? -9.446 -3.249 11.901 1.00 97.94 117 VAL A N 1
ATOM 879 C CA . VAL A 1 117 ? -8.479 -2.428 11.154 1.00 97.94 117 VAL A CA 1
ATOM 880 C C . VAL A 1 117 ? -7.811 -3.221 10.033 1.00 97.94 117 VAL A C 1
ATOM 882 O O . VAL A 1 117 ? -7.671 -2.721 8.919 1.00 97.94 117 VAL A O 1
ATOM 885 N N . THR A 1 118 ? -7.472 -4.479 10.304 1.00 97.00 118 THR A N 1
ATOM 886 C CA . THR A 1 118 ? -6.817 -5.371 9.350 1.00 97.00 118 THR A CA 1
ATOM 887 C C . THR A 1 118 ? -7.738 -5.713 8.188 1.00 97.00 118 THR A C 1
ATOM 889 O O . THR A 1 118 ? -7.342 -5.560 7.036 1.00 97.00 118 THR A O 1
ATOM 892 N N . GLU A 1 119 ? -8.986 -6.103 8.455 1.00 97.38 119 GLU A N 1
ATOM 893 C CA . GLU A 1 119 ? -9.936 -6.432 7.385 1.00 97.38 119 GLU A CA 1
ATOM 894 C C . GLU A 1 119 ? -10.282 -5.208 6.532 1.00 97.38 119 GLU A C 1
ATOM 896 O O . GLU A 1 119 ? -10.377 -5.318 5.308 1.00 97.38 119 GLU A O 1
ATOM 901 N N . LEU A 1 120 ? -10.428 -4.026 7.145 1.00 98.19 120 LEU A N 1
ATOM 902 C CA . LEU A 1 120 ? -10.697 -2.792 6.408 1.00 98.19 120 LEU A CA 1
ATOM 903 C C . LEU A 1 120 ? -9.493 -2.377 5.548 1.00 98.19 120 LEU A C 1
ATOM 905 O O . LEU A 1 120 ? -9.678 -1.965 4.402 1.00 98.19 120 LEU A O 1
ATOM 909 N N . ALA A 1 121 ? -8.267 -2.511 6.064 1.00 97.44 121 ALA A N 1
ATOM 910 C CA . ALA A 1 121 ? -7.044 -2.213 5.316 1.00 97.44 121 ALA A CA 1
ATOM 911 C C . ALA A 1 121 ? -6.838 -3.194 4.151 1.00 97.44 121 ALA A C 1
ATOM 913 O O . ALA A 1 121 ? -6.499 -2.778 3.043 1.00 97.44 121 ALA A O 1
ATOM 914 N N . LEU A 1 122 ? -7.119 -4.486 4.356 1.00 96.94 122 LEU A N 1
ATOM 915 C CA . LEU A 1 122 ? -7.125 -5.476 3.277 1.00 96.94 122 LEU A CA 1
ATOM 916 C C . LEU A 1 122 ? -8.217 -5.184 2.247 1.00 96.94 122 LEU A C 1
ATOM 918 O O . LEU A 1 122 ? -7.956 -5.268 1.052 1.00 96.94 122 LEU A O 1
ATOM 922 N N . THR A 1 123 ? -9.413 -4.783 2.685 1.00 97.19 123 THR A N 1
ATOM 923 C CA . THR A 1 123 ? -10.498 -4.382 1.777 1.00 97.19 123 THR A CA 1
ATOM 924 C C . THR A 1 123 ? -10.057 -3.212 0.892 1.00 97.19 123 THR A C 1
ATOM 926 O O . THR A 1 123 ? -10.283 -3.241 -0.315 1.00 97.19 123 THR A O 1
ATOM 929 N N . TRP A 1 124 ? -9.361 -2.217 1.461 1.00 95.69 124 TRP A N 1
ATOM 930 C CA . TRP A 1 124 ? -8.757 -1.115 0.703 1.00 95.69 124 TRP A CA 1
ATOM 931 C C . TRP A 1 124 ? -7.703 -1.594 -0.306 1.00 95.69 124 TRP A C 1
ATOM 933 O O . TRP A 1 124 ? -7.662 -1.130 -1.438 1.00 95.69 124 TRP A O 1
ATOM 943 N N . ALA A 1 125 ? -6.832 -2.521 0.075 1.00 95.12 125 ALA A N 1
ATOM 944 C CA . ALA A 1 125 ? -5.795 -2.987 -0.840 1.00 95.12 125 ALA A CA 1
ATOM 945 C C . ALA A 1 125 ? -6.335 -3.884 -1.966 1.00 95.12 125 ALA A C 1
ATOM 947 O O . ALA A 1 125 ? -5.730 -3.955 -3.033 1.00 95.12 125 ALA A O 1
ATOM 948 N N . LEU A 1 126 ? -7.445 -4.588 -1.726 1.00 95.62 126 LEU A N 1
ATOM 949 C CA . LEU A 1 126 ? -7.991 -5.583 -2.647 1.00 95.62 126 LEU A CA 1
ATOM 950 C C . LEU A 1 126 ? -9.100 -5.045 -3.563 1.00 95.62 126 LEU A C 1
ATOM 952 O O . LEU A 1 126 ? -9.336 -5.661 -4.596 1.00 95.62 126 LEU A O 1
ATOM 956 N N . TYR A 1 127 ? -9.777 -3.929 -3.237 1.00 94.75 127 TYR A N 1
ATOM 957 C CA . TYR A 1 127 ? -10.839 -3.392 -4.118 1.00 94.75 127 TYR A CA 1
ATOM 958 C C . TYR A 1 127 ? -10.312 -2.877 -5.459 1.00 94.75 127 TYR A C 1
ATOM 960 O O . TYR A 1 127 ? -11.080 -2.708 -6.406 1.00 94.75 127 TYR A O 1
ATOM 968 N N . GLU A 1 128 ? -9.015 -2.584 -5.538 1.00 94.12 128 GLU A N 1
ATOM 969 C CA . GLU A 1 128 ? -8.389 -2.063 -6.741 1.00 94.12 128 GLU A CA 1
ATOM 970 C C . GLU A 1 128 ? -8.150 -3.181 -7.759 1.00 94.12 128 GLU A C 1
ATOM 972 O O . GLU A 1 128 ? -7.071 -3.766 -7.845 1.00 94.12 128 GLU A O 1
ATOM 977 N N . SER A 1 129 ? -9.174 -3.460 -8.565 1.00 92.31 129 SER A N 1
ATOM 978 C CA . SER A 1 129 ? -9.174 -4.549 -9.546 1.00 92.31 129 SER A CA 1
ATOM 979 C C . SER A 1 129 ? -8.121 -4.400 -10.648 1.00 92.31 129 SER A C 1
ATOM 981 O O . SER A 1 129 ? -7.864 -5.353 -11.382 1.00 92.31 129 SER A O 1
ATOM 983 N N . ARG A 1 130 ? -7.515 -3.213 -10.808 1.00 94.00 130 ARG A N 1
ATOM 984 C CA . ARG A 1 130 ? -6.409 -3.004 -11.753 1.00 94.00 130 ARG A CA 1
ATOM 985 C C . ARG A 1 130 ? -5.093 -3.618 -11.260 1.00 94.00 130 ARG A C 1
ATOM 987 O O . ARG A 1 130 ? -4.194 -3.820 -12.074 1.00 94.00 130 ARG A O 1
ATOM 994 N N . ILE A 1 131 ? -4.971 -3.924 -9.966 1.00 95.81 131 ILE A N 1
ATOM 995 C CA . ILE A 1 131 ? -3.840 -4.660 -9.389 1.00 95.81 131 ILE A CA 1
ATOM 996 C C . ILE A 1 131 ? -4.191 -6.159 -9.412 1.00 95.81 131 ILE A C 1
ATOM 998 O O . ILE A 1 131 ? -5.036 -6.601 -8.637 1.00 95.81 131 ILE A O 1
ATOM 1002 N N . PRO A 1 132 ? -3.558 -6.982 -10.270 1.00 94.94 132 PRO A N 1
ATOM 1003 C CA . PRO A 1 132 ? -3.940 -8.384 -10.443 1.00 94.94 132 PRO A CA 1
ATOM 1004 C C . PRO A 1 132 ? -3.555 -9.290 -9.265 1.00 94.94 132 PRO A C 1
ATOM 1006 O O . PRO A 1 132 ? -4.057 -10.408 -9.168 1.00 94.94 132 PRO A O 1
ATOM 1009 N N . CYS A 1 133 ? -2.632 -8.863 -8.397 1.00 95.38 133 CYS A N 1
ATOM 1010 C CA . CYS A 1 133 ? -2.220 -9.633 -7.226 1.00 95.38 133 CYS A CA 1
ATOM 1011 C C . CYS A 1 133 ? -1.633 -8.725 -6.140 1.00 95.38 133 CYS A C 1
ATOM 1013 O O . CYS A 1 133 ? -0.783 -7.875 -6.424 1.00 95.38 133 CYS A O 1
ATOM 1015 N N . THR A 1 134 ? -2.038 -8.979 -4.896 1.00 96.19 134 THR A N 1
ATOM 1016 C CA . THR A 1 134 ? -1.509 -8.325 -3.697 1.00 96.19 134 THR A CA 1
ATOM 1017 C C . THR A 1 134 ? -0.889 -9.372 -2.777 1.00 96.19 134 THR A C 1
ATOM 1019 O O . THR A 1 134 ? -1.576 -10.260 -2.277 1.00 96.19 134 THR A O 1
ATOM 1022 N N . PHE A 1 135 ? 0.416 -9.264 -2.530 1.00 96.12 135 PHE A N 1
ATOM 1023 C CA . PHE A 1 135 ? 1.145 -10.137 -1.617 1.00 96.12 135 PHE A CA 1
ATOM 1024 C C . PHE A 1 135 ? 0.922 -9.707 -0.165 1.00 96.12 135 PHE A C 1
ATOM 1026 O O . PHE A 1 135 ? 1.217 -8.572 0.226 1.00 96.12 135 PHE A O 1
ATOM 1033 N N . LEU A 1 136 ? 0.454 -10.653 0.644 1.00 94.25 136 LEU A N 1
ATOM 1034 C CA . LEU A 1 136 ? 0.228 -10.501 2.075 1.00 94.25 136 LEU A CA 1
ATOM 1035 C C . LEU A 1 136 ? 1.169 -11.434 2.847 1.00 94.25 136 LEU A C 1
ATOM 1037 O O . LEU A 1 136 ? 1.339 -12.592 2.473 1.00 94.25 136 LEU A O 1
ATOM 1041 N N . GLY A 1 137 ? 1.778 -10.925 3.918 1.00 90.62 137 GLY A N 1
ATOM 1042 C CA . GLY A 1 137 ? 2.438 -11.762 4.919 1.00 90.62 137 GLY A CA 1
ATOM 1043 C C . GLY A 1 137 ? 1.402 -12.254 5.924 1.00 90.62 137 GLY A C 1
ATOM 1044 O O . GLY A 1 137 ? 0.597 -11.450 6.382 1.00 90.62 137 GLY A O 1
ATOM 1045 N N . ILE A 1 138 ? 1.419 -13.550 6.219 1.00 90.44 138 ILE A N 1
ATOM 1046 C CA . ILE A 1 138 ? 0.448 -14.227 7.082 1.00 90.44 138 ILE A CA 1
ATOM 1047 C C . ILE A 1 138 ? 1.238 -15.031 8.113 1.00 90.44 138 ILE A C 1
ATOM 1049 O O . ILE A 1 138 ? 2.128 -15.798 7.731 1.00 90.44 138 ILE A O 1
ATOM 1053 N N . ALA A 1 139 ? 0.948 -14.826 9.394 1.00 88.12 139 ALA A N 1
ATOM 1054 C CA . ALA A 1 139 ? 1.649 -15.468 10.500 1.00 88.12 139 ALA A CA 1
ATOM 1055 C C . ALA A 1 139 ? 1.008 -16.800 10.920 1.00 88.12 139 ALA A C 1
ATOM 1057 O O . ALA A 1 139 ? 1.730 -17.723 11.306 1.00 88.12 139 ALA A O 1
ATOM 1058 N N . ASP A 1 140 ? -0.318 -16.917 10.814 1.00 92.31 140 ASP A N 1
ATOM 1059 C CA . ASP A 1 140 ? -1.087 -18.083 11.257 1.00 92.31 140 ASP A CA 1
ATOM 1060 C C . ASP A 1 140 ? -2.319 -18.376 10.372 1.00 92.31 140 ASP A C 1
ATOM 1062 O O . ASP A 1 140 ? -2.548 -17.753 9.331 1.00 92.31 140 ASP A O 1
ATOM 1066 N N . VAL A 1 141 ? -3.065 -19.426 10.726 1.00 96.00 141 VAL A N 1
ATOM 1067 C CA . VAL A 1 141 ? -4.199 -19.913 9.925 1.00 96.00 141 VAL A CA 1
ATOM 1068 C C . VAL A 1 141 ? -5.405 -18.991 10.077 1.00 96.00 141 VAL A C 1
ATOM 1070 O O . VAL A 1 141 ? -6.141 -18.781 9.117 1.00 96.00 141 VAL A O 1
ATOM 1073 N N . GLU A 1 142 ? -5.592 -18.408 11.252 1.00 93.81 142 GLU A N 1
ATOM 1074 C CA . GLU A 1 142 ? -6.670 -17.479 11.550 1.00 93.81 142 GLU A CA 1
ATOM 1075 C C . GLU A 1 142 ? -6.548 -16.206 10.693 1.00 93.81 142 GLU A C 1
ATOM 1077 O O . GLU A 1 142 ? -7.525 -15.774 10.072 1.00 93.81 142 GLU A O 1
ATOM 1082 N N . GLU A 1 143 ? -5.337 -15.654 10.562 1.00 93.50 143 GLU A N 1
ATOM 1083 C CA . GLU A 1 143 ? -5.038 -14.551 9.645 1.00 93.50 143 GLU A CA 1
ATOM 1084 C C . GLU A 1 143 ? -5.287 -14.932 8.177 1.00 93.50 143 GLU A C 1
ATOM 1086 O O . GLU A 1 143 ? -5.826 -14.127 7.406 1.00 93.50 143 GLU A O 1
ATOM 1091 N N . LEU A 1 144 ? -4.937 -16.163 7.776 1.00 95.81 144 LEU A N 1
ATOM 1092 C CA . LEU A 1 144 ? -5.209 -16.666 6.426 1.00 95.81 144 LEU A CA 1
ATOM 1093 C C . LEU A 1 144 ? -6.710 -16.706 6.135 1.00 95.81 144 LEU A C 1
ATOM 1095 O O . LEU A 1 144 ? -7.150 -16.245 5.080 1.00 95.81 144 LEU A O 1
ATOM 1099 N N . GLU A 1 145 ? -7.496 -17.264 7.051 1.00 96.38 145 GLU A N 1
ATOM 1100 C CA . GLU A 1 145 ? -8.944 -17.385 6.896 1.00 96.38 145 GLU A CA 1
ATOM 1101 C C . GLU A 1 145 ? -9.616 -16.012 6.816 1.00 96.38 145 GLU A C 1
ATOM 1103 O O . GLU A 1 145 ? -10.451 -15.793 5.930 1.00 96.38 145 GLU A O 1
ATOM 1108 N N . ALA A 1 146 ? -9.198 -15.064 7.660 1.00 94.19 146 ALA A N 1
ATOM 1109 C CA . ALA A 1 146 ? -9.673 -13.684 7.616 1.00 94.19 146 ALA A CA 1
ATOM 1110 C C . ALA A 1 146 ? -9.329 -13.005 6.278 1.00 94.19 146 ALA A C 1
ATOM 1112 O O . ALA A 1 146 ? -10.202 -12.422 5.629 1.00 94.19 146 ALA A O 1
ATOM 1113 N N . ALA A 1 147 ? -8.086 -13.137 5.801 1.00 95.12 147 ALA A N 1
ATOM 1114 C CA . ALA A 1 147 ? -7.670 -12.572 4.518 1.00 95.12 147 ALA A CA 1
ATOM 1115 C C . ALA A 1 147 ? -8.459 -13.162 3.335 1.00 95.12 147 ALA A C 1
ATOM 1117 O O . ALA A 1 147 ? -8.900 -12.427 2.447 1.00 95.12 147 ALA A O 1
ATOM 1118 N N . VAL A 1 148 ? -8.701 -14.478 3.337 1.00 95.56 148 VAL A N 1
ATOM 1119 C CA . VAL A 1 148 ? -9.522 -15.153 2.318 1.00 95.56 148 VAL A CA 1
ATOM 1120 C C . VAL A 1 148 ? -10.979 -14.690 2.378 1.00 95.56 148 VAL A C 1
ATOM 1122 O O . VAL A 1 148 ? -11.602 -14.500 1.330 1.00 95.56 148 VAL A O 1
ATOM 1125 N N . ALA A 1 149 ? -11.539 -14.490 3.574 1.00 95.38 149 ALA A N 1
ATOM 1126 C CA . ALA A 1 149 ? -12.890 -13.963 3.736 1.00 95.38 149 ALA A CA 1
ATOM 1127 C C . ALA A 1 149 ? -13.017 -12.549 3.145 1.00 95.38 149 ALA A C 1
ATOM 1129 O O . ALA A 1 149 ? -13.961 -12.286 2.395 1.00 95.38 149 ALA A O 1
ATOM 1130 N N . VAL A 1 150 ? -12.036 -11.674 3.395 1.00 95.88 150 VAL A N 1
ATOM 1131 C CA . VAL A 1 150 ? -11.987 -10.329 2.798 1.00 95.88 150 VAL A CA 1
ATOM 1132 C C . VAL A 1 150 ? -11.866 -10.402 1.275 1.00 95.88 150 VAL A C 1
ATOM 1134 O O . VAL A 1 150 ? -12.639 -9.752 0.574 1.00 95.88 150 VAL A O 1
ATOM 1137 N N . ALA A 1 151 ? -10.964 -11.231 0.744 1.00 94.00 151 ALA A N 1
ATOM 1138 C CA . ALA A 1 151 ? -10.792 -11.383 -0.702 1.00 94.00 151 ALA A CA 1
ATOM 1139 C C . ALA A 1 151 ? -12.084 -11.849 -1.400 1.00 94.00 151 ALA A C 1
ATOM 1141 O O . ALA A 1 151 ? -12.430 -11.352 -2.470 1.00 94.00 151 ALA A O 1
ATOM 1142 N N . ARG A 1 152 ? -12.843 -12.757 -0.771 1.00 93.31 152 ARG A N 1
ATOM 1143 C CA . ARG A 1 152 ? -14.158 -13.200 -1.268 1.00 93.31 152 ARG A CA 1
ATOM 1144 C C . ARG A 1 152 ? -15.227 -12.111 -1.178 1.00 93.31 152 ARG A C 1
ATOM 1146 O O . ARG A 1 152 ? -16.083 -12.052 -2.054 1.00 93.31 152 ARG A O 1
ATOM 1153 N N . LYS A 1 153 ? -15.195 -11.280 -0.129 1.00 92.75 153 LYS A N 1
ATOM 1154 C CA . LYS A 1 153 ? -16.129 -10.159 0.070 1.00 92.75 153 LYS A CA 1
ATOM 1155 C C . LYS A 1 153 ? -15.949 -9.073 -0.993 1.00 92.75 153 LYS A C 1
ATOM 1157 O O . LYS A 1 153 ? -16.943 -8.536 -1.465 1.00 92.75 153 LYS A O 1
ATOM 1162 N N . VAL A 1 154 ? -14.704 -8.732 -1.324 1.00 91.75 154 VAL A N 1
ATOM 1163 C CA . VAL A 1 154 ? -14.373 -7.607 -2.211 1.00 91.75 154 VAL A CA 1
ATOM 1164 C C . VAL A 1 154 ? -14.903 -7.814 -3.631 1.00 91.75 154 VAL A C 1
ATOM 1166 O O . VAL A 1 154 ? -15.543 -6.911 -4.161 1.00 91.75 154 VAL A O 1
ATOM 1169 N N . GLY A 1 155 ? -14.696 -8.998 -4.218 1.00 80.44 155 GLY A N 1
ATOM 1170 C CA . GLY A 1 155 ? -15.188 -9.313 -5.564 1.00 80.44 155 GLY A CA 1
ATOM 1171 C C . GLY A 1 155 ? -14.847 -8.236 -6.607 1.00 80.44 155 GLY A C 1
ATOM 1172 O O . GLY A 1 155 ? -13.760 -7.665 -6.587 1.00 80.44 155 GLY A O 1
ATOM 1173 N N . GLU A 1 156 ? -15.787 -7.957 -7.512 1.00 76.06 156 GLU A N 1
ATOM 1174 C CA . GLU A 1 156 ? -15.712 -6.835 -8.455 1.00 76.06 156 GLU A CA 1
ATOM 1175 C C . GLU A 1 156 ? -16.726 -5.758 -8.046 1.00 76.06 156 GLU A C 1
ATOM 1177 O O . GLU A 1 156 ? -17.922 -6.034 -7.935 1.00 76.06 156 GLU A O 1
ATOM 1182 N 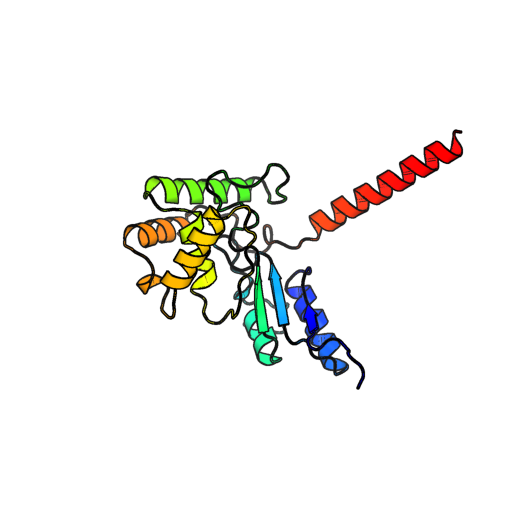N . GLY A 1 157 ? -16.275 -4.521 -7.827 1.00 82.00 157 GLY A N 1
ATOM 1183 C CA . GLY A 1 157 ? -17.169 -3.431 -7.437 1.00 82.00 157 GLY A CA 1
ATOM 1184 C C . GLY A 1 157 ? -16.440 -2.168 -7.002 1.00 82.00 157 GLY A C 1
ATOM 1185 O O . GLY A 1 157 ? -15.215 -2.129 -6.903 1.00 82.00 157 GLY A O 1
ATOM 1186 N N . LYS A 1 158 ? -17.202 -1.103 -6.736 1.00 89.38 158 LYS A N 1
ATOM 1187 C CA . LYS A 1 158 ? -16.642 0.100 -6.113 1.00 89.38 158 LYS A CA 1
ATOM 1188 C C . LYS A 1 158 ? -16.440 -0.168 -4.628 1.00 89.38 158 LYS A C 1
ATOM 1190 O O . LYS A 1 158 ? -17.272 -0.823 -4.006 1.00 89.38 158 LYS A O 1
ATOM 1195 N N . LEU A 1 159 ? -15.395 0.417 -4.041 1.00 92.44 159 LEU A N 1
ATOM 1196 C CA . LEU A 1 159 ? -15.142 0.325 -2.600 1.00 92.44 159 LEU A CA 1
ATOM 1197 C C . LEU A 1 159 ? -16.391 0.676 -1.781 1.00 92.44 159 LEU A C 1
ATOM 1199 O O . LEU A 1 159 ? -16.759 -0.037 -0.854 1.00 92.44 159 LEU A O 1
ATOM 1203 N N . ASP A 1 160 ? -17.098 1.727 -2.189 1.00 91.50 160 ASP A N 1
ATOM 1204 C CA . ASP A 1 160 ? -18.333 2.155 -1.549 1.00 91.50 160 ASP A CA 1
ATOM 1205 C C . ASP A 1 160 ? -19.447 1.101 -1.562 1.00 91.50 160 ASP A C 1
ATOM 1207 O O . ASP A 1 160 ? -20.285 1.134 -0.673 1.00 91.50 160 ASP A O 1
ATOM 1211 N N . ASP A 1 161 ? -19.485 0.170 -2.506 1.00 92.50 161 ASP A N 1
ATOM 1212 C CA . ASP A 1 161 ? -20.503 -0.887 -2.525 1.00 92.50 161 ASP A CA 1
ATOM 1213 C C . ASP A 1 161 ? -20.101 -2.073 -1.626 1.00 92.50 161 ASP A C 1
ATOM 1215 O O . ASP A 1 161 ? -20.955 -2.805 -1.128 1.00 92.50 161 ASP A O 1
ATOM 1219 N N . ILE A 1 162 ? -18.798 -2.226 -1.367 1.00 94.81 162 ILE A N 1
ATOM 1220 C CA . ILE A 1 162 ? -18.213 -3.297 -0.548 1.00 94.81 162 ILE A CA 1
ATOM 1221 C C . ILE A 1 162 ? -18.307 -2.972 0.952 1.00 94.81 162 ILE A C 1
ATOM 1223 O O . ILE A 1 162 ? -18.463 -3.872 1.784 1.00 94.81 162 ILE A O 1
ATOM 1227 N N . LEU A 1 163 ? -18.190 -1.690 1.317 1.00 96.44 163 LEU A N 1
ATOM 1228 C CA . LEU A 1 163 ? -18.149 -1.261 2.715 1.00 96.44 163 LEU A CA 1
ATOM 1229 C C . LEU A 1 163 ? -19.537 -1.179 3.356 1.00 96.44 163 LEU A C 1
ATOM 1231 O O . LEU A 1 163 ? -20.439 -0.473 2.887 1.00 96.44 163 LEU A O 1
ATOM 1235 N N . ASN A 1 164 ? -19.674 -1.798 4.527 1.00 95.81 164 ASN A N 1
ATOM 1236 C CA . ASN A 1 164 ? -20.838 -1.601 5.381 1.00 95.81 164 ASN A CA 1
ATOM 1237 C C . ASN A 1 164 ? -20.841 -0.197 6.027 1.00 95.81 164 ASN A C 1
ATOM 1239 O O . ASN A 1 164 ? -19.890 0.582 5.929 1.00 95.81 164 ASN A O 1
ATOM 1243 N N . GLY A 1 165 ? -21.930 0.146 6.723 1.00 97.44 165 GLY A N 1
ATOM 1244 C CA . GLY A 1 165 ? -22.098 1.480 7.307 1.00 97.44 165 GLY A CA 1
ATOM 1245 C C . GLY A 1 165 ? -21.037 1.876 8.344 1.00 97.44 165 GLY A C 1
ATOM 1246 O O . GLY A 1 165 ? -20.704 3.054 8.428 1.00 97.44 165 GLY A O 1
ATOM 1247 N N . LYS A 1 166 ? -20.502 0.928 9.127 1.00 98.00 166 LYS A N 1
ATOM 1248 C CA . LYS A 1 166 ? -19.437 1.193 10.112 1.00 98.00 166 LYS A CA 1
ATOM 1249 C C . LYS A 1 166 ? -18.090 1.379 9.421 1.00 98.00 166 LYS A C 1
ATOM 1251 O O . LYS A 1 166 ? -17.405 2.365 9.667 1.00 98.00 166 LYS A O 1
ATOM 1256 N N . GLU A 1 167 ? -17.767 0.475 8.501 1.00 97.88 167 GLU A N 1
ATOM 1257 C CA . GLU A 1 167 ? -16.538 0.506 7.704 1.00 97.88 167 GLU A CA 1
ATOM 1258 C C . GLU A 1 167 ? -16.406 1.815 6.922 1.00 97.88 167 GLU A C 1
ATOM 1260 O O . GLU A 1 167 ? -15.353 2.449 6.943 1.00 97.88 167 GLU A O 1
ATOM 1265 N N . ARG A 1 168 ? -17.498 2.280 6.302 1.00 97.69 168 ARG A N 1
ATOM 1266 C CA . ARG A 1 168 ? -17.505 3.553 5.575 1.00 97.69 168 ARG A CA 1
ATOM 1267 C C . ARG A 1 168 ? -17.245 4.743 6.490 1.00 97.69 168 ARG A C 1
ATOM 1269 O O . ARG A 1 168 ? -16.502 5.642 6.106 1.00 97.69 168 ARG A O 1
ATOM 1276 N N . ARG A 1 169 ? -17.832 4.773 7.693 1.00 97.94 169 ARG A N 1
ATOM 1277 C CA . ARG A 1 169 ? -17.586 5.855 8.663 1.00 97.94 169 ARG A CA 1
ATOM 1278 C C . ARG A 1 169 ? -16.143 5.852 9.152 1.00 97.94 169 ARG A C 1
ATOM 1280 O O . ARG A 1 169 ? -15.522 6.913 9.159 1.00 97.94 169 ARG A O 1
ATOM 1287 N N . ALA A 1 170 ? -15.612 4.679 9.498 1.00 98.25 170 ALA A N 1
ATOM 1288 C CA . ALA A 1 170 ? -14.222 4.522 9.910 1.00 98.25 170 ALA A CA 1
ATOM 1289 C C . ALA A 1 170 ? -13.272 5.009 8.809 1.00 98.25 170 ALA A C 1
ATOM 1291 O O . ALA A 1 170 ? -12.474 5.915 9.044 1.00 98.25 170 ALA A O 1
ATOM 1292 N N . LEU A 1 171 ? -13.429 4.498 7.582 1.00 97.38 171 LEU A N 1
ATOM 1293 C CA . LEU A 1 171 ? -12.590 4.892 6.453 1.00 97.38 171 LEU A CA 1
ATOM 1294 C C . LEU A 1 171 ? -12.705 6.392 6.150 1.00 97.38 171 LEU A C 1
ATOM 1296 O O . LEU A 1 171 ? -11.696 7.044 5.904 1.00 97.38 171 LEU A O 1
ATOM 1300 N N . SER A 1 172 ? -13.910 6.963 6.232 1.00 97.06 172 SER A N 1
ATOM 1301 C CA . SER A 1 172 ? -14.122 8.401 6.011 1.00 97.06 172 SER A CA 1
ATOM 1302 C C . SER A 1 172 ? -13.372 9.265 7.030 1.00 97.06 172 SER A C 1
ATOM 1304 O O . SER A 1 172 ? -12.817 10.292 6.657 1.00 97.06 172 SER A O 1
ATOM 1306 N N . ARG A 1 173 ? -13.325 8.851 8.306 1.00 97.69 173 ARG A N 1
ATOM 1307 C CA . ARG A 1 173 ? -12.552 9.532 9.365 1.00 97.69 173 ARG A CA 1
ATOM 1308 C C . ARG A 1 173 ? -11.043 9.366 9.163 1.00 97.69 173 ARG A C 1
ATOM 1310 O O . ARG A 1 173 ? -10.292 10.309 9.386 1.00 97.69 173 ARG A O 1
ATOM 1317 N N . ILE A 1 174 ? -10.605 8.183 8.731 1.00 96.69 174 ILE A N 1
ATOM 1318 C CA . ILE A 1 174 ? -9.192 7.878 8.467 1.00 96.69 174 ILE A CA 1
ATOM 1319 C C . ILE A 1 174 ? -8.660 8.705 7.288 1.00 96.69 174 ILE A C 1
ATOM 1321 O O . ILE A 1 174 ? -7.581 9.287 7.375 1.00 96.69 174 ILE A O 1
ATOM 1325 N N . MET A 1 175 ? -9.435 8.792 6.207 1.00 94.50 175 MET A N 1
ATOM 1326 C CA . MET A 1 175 ? -9.053 9.478 4.966 1.00 94.50 175 MET A CA 1
ATOM 1327 C C . MET A 1 175 ? -9.456 10.961 4.942 1.00 94.50 175 MET A C 1
ATOM 1329 O O . MET A 1 175 ? -9.324 11.625 3.912 1.00 94.50 175 MET A O 1
ATOM 1333 N N . ALA A 1 176 ? -9.972 11.497 6.053 1.00 94.44 176 ALA A N 1
ATOM 1334 C CA . ALA A 1 176 ? -10.348 12.900 6.153 1.00 94.44 176 ALA A CA 1
ATOM 1335 C C . ALA A 1 176 ? -9.128 13.818 5.970 1.00 94.44 176 ALA A C 1
ATOM 1337 O O . ALA A 1 176 ? -8.002 13.477 6.333 1.00 94.44 176 ALA A O 1
ATOM 1338 N N . LYS A 1 177 ? -9.357 15.033 5.457 1.00 90.06 177 LYS A N 1
ATOM 1339 C CA . LYS A 1 177 ? -8.299 16.037 5.239 1.00 90.06 177 LYS A CA 1
ATOM 1340 C C . LYS A 1 177 ? -7.575 16.437 6.531 1.00 90.06 177 LYS A C 1
ATOM 1342 O O . LYS A 1 177 ? -6.429 16.866 6.484 1.00 90.06 177 LYS A O 1
ATOM 1347 N N . ASP A 1 178 ? -8.255 16.332 7.662 1.00 92.50 178 ASP A N 1
ATOM 1348 C CA . ASP A 1 178 ? -7.763 16.546 9.022 1.00 92.50 178 ASP A CA 1
ATOM 1349 C C . ASP A 1 178 ? -7.609 15.228 9.807 1.00 92.50 178 ASP A C 1
ATOM 1351 O O . ASP A 1 178 ? -7.401 15.249 11.019 1.00 92.50 178 ASP A O 1
ATOM 1355 N N . GLY A 1 179 ? -7.699 14.088 9.115 1.00 93.69 179 GLY A N 1
ATOM 1356 C CA . GLY A 1 179 ? -7.560 12.751 9.677 1.00 93.69 179 GLY A CA 1
ATOM 1357 C C . GLY A 1 179 ? -6.116 12.389 10.051 1.00 93.69 179 GLY A C 1
ATOM 1358 O O . GLY A 1 179 ? -5.196 13.200 9.899 1.00 93.69 179 GLY A O 1
ATOM 1359 N N . PRO A 1 180 ? -5.886 11.144 10.512 1.00 94.94 180 PRO A N 1
ATOM 1360 C CA . PRO A 1 180 ? -4.589 10.687 11.013 1.00 94.94 180 PRO A CA 1
ATOM 1361 C C . PRO A 1 180 ? -3.416 10.948 10.067 1.00 94.94 180 PRO A C 1
ATOM 1363 O O . PRO A 1 180 ? -2.320 11.292 10.507 1.00 94.94 180 PRO A O 1
ATOM 1366 N N . PHE A 1 181 ? -3.647 10.819 8.761 1.00 92.62 181 PHE A N 1
ATOM 1367 C CA . PHE A 1 181 ? -2.586 10.905 7.765 1.00 92.62 181 PHE A CA 1
ATOM 1368 C C . PHE A 1 181 ? -2.339 12.312 7.217 1.00 92.62 181 PHE A C 1
ATOM 1370 O O . PHE A 1 181 ? -1.363 12.503 6.499 1.00 92.62 181 PHE A O 1
ATOM 1377 N N . ALA A 1 182 ? -3.130 13.315 7.612 1.00 87.25 182 ALA A N 1
ATOM 1378 C CA . ALA A 1 182 ? -3.100 14.675 7.062 1.00 87.25 182 ALA A CA 1
ATOM 1379 C C . ALA A 1 182 ? -1.721 15.365 7.070 1.00 87.25 182 ALA A C 1
ATOM 1381 O O . ALA A 1 182 ? -1.479 16.281 6.286 1.00 87.25 182 ALA A O 1
ATOM 1382 N N . LYS A 1 183 ? -0.831 14.969 7.988 1.00 79.50 183 LYS A N 1
ATOM 1383 C CA . LYS A 1 183 ? 0.503 15.570 8.176 1.00 79.50 183 LYS A CA 1
ATOM 1384 C C . LYS A 1 183 ? 1.665 14.636 7.835 1.00 79.50 183 LYS A C 1
ATOM 1386 O O . LYS A 1 183 ? 2.813 15.059 7.928 1.00 79.50 183 LYS A O 1
ATOM 1391 N N . VAL A 1 184 ? 1.380 13.377 7.500 1.00 80.69 184 VAL A N 1
ATOM 1392 C CA . VAL A 1 184 ? 2.403 12.338 7.279 1.00 80.69 184 VAL A CA 1
ATOM 1393 C C . VAL A 1 184 ? 2.297 11.695 5.904 1.00 80.69 184 VAL A C 1
ATOM 1395 O O . VAL A 1 184 ? 3.320 11.334 5.329 1.00 80.69 184 VAL A O 1
ATOM 1398 N N . SER A 1 185 ? 1.083 11.597 5.368 1.00 64.25 185 SER A N 1
ATOM 1399 C CA . SER A 1 185 ? 0.827 11.251 3.983 1.00 64.25 185 SER A CA 1
ATOM 1400 C C . SER A 1 185 ? 0.695 12.562 3.239 1.00 64.25 185 SER A C 1
ATOM 1402 O O . SER A 1 185 ? -0.307 13.246 3.409 1.00 64.25 185 SER A O 1
ATOM 1404 N N . LEU A 1 186 ? 1.767 12.960 2.556 1.00 52.78 186 LEU A N 1
ATOM 1405 C CA . LEU A 1 186 ? 1.831 13.855 1.395 1.00 52.78 186 LEU A CA 1
ATOM 1406 C C . LEU A 1 186 ? 3.316 14.214 1.194 1.00 52.78 186 LEU A C 1
ATOM 1408 O O . LEU A 1 186 ? 3.968 14.720 2.104 1.00 52.78 186 LEU A O 1
ATOM 1412 N N . GLU A 1 187 ? 3.830 13.922 -0.005 1.00 52.66 187 GLU A N 1
ATOM 1413 C CA . GLU A 1 187 ? 5.189 14.238 -0.494 1.00 52.66 187 GLU A CA 1
ATOM 1414 C C . GLU A 1 187 ? 6.348 13.352 0.003 1.00 52.66 187 GLU A C 1
ATOM 1416 O O . GLU A 1 187 ? 7.369 13.860 0.461 1.00 52.66 187 GLU A O 1
ATOM 1421 N N . GLY A 1 188 ? 6.232 12.022 -0.115 1.00 53.84 188 GLY A N 1
ATOM 1422 C CA . GLY A 1 188 ? 7.386 11.101 -0.174 1.00 53.84 188 GLY A CA 1
ATOM 1423 C C . GLY A 1 188 ? 8.245 10.943 1.092 1.00 53.84 188 GLY A C 1
ATOM 1424 O O . GLY A 1 188 ? 8.967 9.962 1.208 1.00 53.84 188 GLY A O 1
ATOM 1425 N N . LYS A 1 189 ? 8.137 11.838 2.083 1.00 58.62 189 LYS A N 1
ATOM 1426 C CA . LYS A 1 189 ? 8.970 11.853 3.300 1.00 58.62 189 LYS A CA 1
ATOM 1427 C C . LYS A 1 189 ? 8.805 10.621 4.188 1.00 58.62 189 LYS A C 1
ATOM 1429 O O . LYS A 1 189 ? 9.704 10.319 4.961 1.00 58.62 189 LYS A O 1
ATOM 1434 N N . ASN A 1 190 ? 7.665 9.941 4.085 1.00 62.66 190 ASN A N 1
ATOM 1435 C CA . ASN A 1 190 ? 7.355 8.727 4.841 1.00 62.66 190 ASN A CA 1
ATOM 1436 C C . ASN A 1 190 ? 7.046 7.528 3.929 1.00 62.66 190 ASN A C 1
ATOM 1438 O O . ASN A 1 190 ? 6.564 6.506 4.418 1.00 62.66 190 ASN A O 1
ATOM 1442 N N . ALA A 1 191 ? 7.283 7.663 2.618 1.00 65.69 191 ALA A N 1
ATOM 1443 C CA . ALA A 1 191 ? 7.096 6.563 1.685 1.00 65.69 191 ALA A CA 1
ATOM 1444 C C . ALA A 1 191 ? 8.142 5.477 1.953 1.00 65.69 191 ALA A C 1
ATOM 1446 O O . ALA A 1 191 ? 9.269 5.754 2.372 1.00 65.69 191 ALA A O 1
ATOM 1447 N N . TRP A 1 192 ? 7.7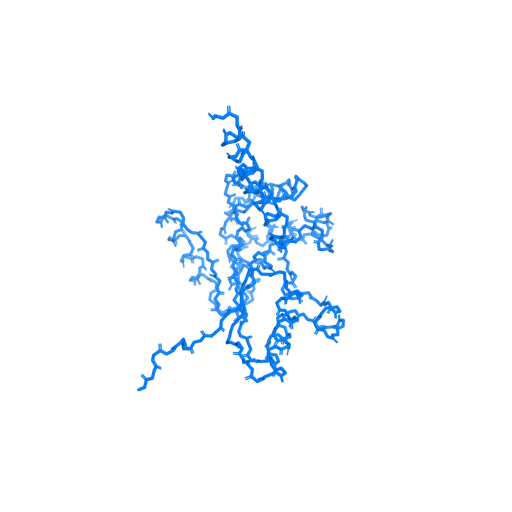64 4.227 1.716 1.00 67.25 192 TRP A N 1
ATOM 1448 C CA . TRP A 1 192 ? 8.717 3.132 1.791 1.00 67.25 192 TRP A CA 1
ATOM 1449 C C . TRP A 1 192 ? 9.707 3.220 0.625 1.00 67.25 192 TRP A C 1
ATOM 1451 O O . TRP A 1 192 ? 9.311 3.065 -0.523 1.00 67.25 192 TRP A O 1
ATOM 1461 N N . ASP A 1 193 ? 10.992 3.423 0.908 1.00 66.88 193 ASP A N 1
ATOM 1462 C CA . ASP A 1 193 ? 12.049 3.402 -0.115 1.00 66.88 193 ASP A CA 1
ATOM 1463 C C . ASP A 1 193 ? 13.022 2.220 0.049 1.00 66.88 193 ASP A C 1
ATOM 1465 O O . ASP A 1 193 ? 13.776 1.893 -0.866 1.00 66.88 193 ASP A O 1
ATOM 1469 N N . GLY A 1 194 ? 13.014 1.564 1.216 1.00 63.69 194 GLY A N 1
ATOM 1470 C CA . GLY A 1 194 ? 13.954 0.505 1.591 1.00 63.69 194 GLY A CA 1
ATOM 1471 C C . GLY A 1 194 ? 15.417 0.958 1.740 1.00 63.69 194 GLY A C 1
ATOM 1472 O O . GLY A 1 194 ? 16.233 0.189 2.253 1.00 63.69 194 GLY A O 1
ATOM 1473 N N . VAL A 1 195 ? 15.755 2.195 1.362 1.00 69.25 195 VAL A N 1
ATOM 1474 C CA . VAL A 1 195 ? 17.128 2.717 1.287 1.00 69.25 195 VAL A CA 1
ATOM 1475 C C . VAL A 1 195 ? 17.715 2.830 2.682 1.00 69.25 195 VAL A C 1
ATOM 1477 O O . VAL A 1 195 ? 18.766 2.258 2.956 1.00 69.25 195 VAL A O 1
ATOM 1480 N N . THR A 1 196 ? 16.983 3.454 3.606 1.00 69.38 196 THR A N 1
ATOM 1481 C CA . THR A 1 196 ? 17.453 3.645 4.990 1.00 69.38 196 THR A CA 1
ATOM 1482 C C . THR A 1 196 ? 17.748 2.309 5.689 1.00 69.38 196 THR A C 1
ATOM 1484 O O . THR A 1 196 ? 18.641 2.206 6.531 1.00 69.38 196 THR A O 1
ATOM 1487 N N . ILE A 1 197 ? 16.986 1.260 5.372 1.00 69.12 197 ILE A N 1
ATOM 1488 C CA . ILE A 1 197 ? 17.176 -0.072 5.963 1.00 69.12 197 ILE A CA 1
ATOM 1489 C C . ILE A 1 197 ? 18.376 -0.763 5.333 1.00 69.12 197 ILE A C 1
ATOM 1491 O O . ILE A 1 197 ? 19.180 -1.345 6.059 1.00 69.12 197 ILE A O 1
ATOM 1495 N N . ALA A 1 198 ? 18.514 -0.676 4.008 1.00 65.12 198 ALA A N 1
ATOM 1496 C CA . ALA A 1 198 ? 19.671 -1.203 3.301 1.00 65.12 198 ALA A CA 1
ATOM 1497 C C . ALA A 1 198 ? 20.966 -0.541 3.794 1.00 65.12 198 ALA A C 1
ATOM 1499 O O . ALA A 1 198 ? 21.922 -1.244 4.105 1.00 65.12 198 ALA A O 1
ATOM 1500 N N . GLU A 1 199 ? 20.982 0.784 3.954 1.00 72.88 199 GLU A N 1
ATOM 1501 C CA . GLU A 1 199 ? 22.119 1.524 4.512 1.00 72.88 199 GLU A CA 1
ATOM 1502 C C . GLU A 1 199 ? 22.476 1.034 5.917 1.00 72.88 199 GLU A C 1
ATOM 1504 O O . GLU A 1 199 ? 23.617 0.645 6.159 1.00 72.88 199 GLU A O 1
ATOM 1509 N N . LYS A 1 200 ? 21.499 0.958 6.834 1.00 73.44 200 LYS A N 1
ATOM 1510 C CA . LYS A 1 200 ? 21.725 0.433 8.194 1.00 73.44 200 LYS A CA 1
ATOM 1511 C C . LYS A 1 200 ? 22.267 -0.995 8.182 1.00 73.44 200 LYS A C 1
ATOM 1513 O O . LYS A 1 200 ? 23.163 -1.317 8.963 1.00 73.44 200 LYS A O 1
ATOM 1518 N N . PHE A 1 201 ? 21.734 -1.849 7.311 1.00 71.81 201 PHE A N 1
ATOM 1519 C CA . PHE A 1 201 ? 22.186 -3.228 7.165 1.00 71.81 201 PHE A CA 1
ATOM 1520 C C . PHE A 1 201 ? 23.643 -3.290 6.698 1.00 71.81 201 PHE A C 1
ATOM 1522 O O . PHE A 1 201 ? 24.463 -3.934 7.355 1.00 71.81 201 PHE A O 1
ATOM 1529 N N . TRP A 1 202 ? 23.994 -2.577 5.627 1.00 68.81 202 TRP A N 1
ATOM 1530 C CA . TRP A 1 202 ? 25.359 -2.570 5.101 1.00 68.81 202 TRP A CA 1
ATOM 1531 C C . TRP A 1 202 ? 26.357 -1.950 6.083 1.00 68.81 202 TRP A C 1
ATOM 1533 O O . TRP A 1 202 ? 27.396 -2.555 6.334 1.00 68.81 202 TRP A O 1
ATOM 1543 N N . MET A 1 203 ? 25.993 -0.858 6.764 1.00 72.75 203 MET A N 1
ATOM 1544 C CA . MET A 1 203 ? 26.808 -0.288 7.845 1.00 72.75 203 MET A CA 1
ATOM 1545 C C . MET A 1 203 ? 27.065 -1.290 8.982 1.00 72.75 203 MET A C 1
ATOM 1547 O O . MET A 1 203 ? 28.162 -1.328 9.539 1.00 72.75 203 MET A O 1
ATOM 1551 N N . SER A 1 204 ? 26.077 -2.123 9.333 1.00 72.94 204 SER A N 1
ATOM 1552 C CA . SER A 1 204 ? 26.245 -3.154 10.367 1.00 72.94 204 SER A CA 1
ATOM 1553 C C . SER A 1 204 ? 27.201 -4.277 9.940 1.00 72.94 204 SER A C 1
ATOM 1555 O O . SER A 1 204 ? 27.962 -4.784 10.766 1.00 72.94 204 SER A O 1
ATOM 1557 N N . ILE A 1 205 ? 27.207 -4.635 8.650 1.00 71.62 205 ILE A N 1
ATOM 1558 C CA . ILE A 1 205 ? 28.133 -5.624 8.085 1.00 71.62 205 ILE A CA 1
ATOM 1559 C C . ILE A 1 205 ? 29.552 -5.066 8.045 1.00 71.62 205 ILE A C 1
ATOM 1561 O O . ILE A 1 205 ? 30.483 -5.770 8.438 1.00 71.62 205 ILE A O 1
ATOM 1565 N N . ASP A 1 206 ? 29.719 -3.821 7.603 1.00 76.25 206 ASP A N 1
ATOM 1566 C CA . ASP A 1 206 ? 31.030 -3.180 7.508 1.00 76.25 206 ASP A CA 1
ATOM 1567 C C . ASP A 1 206 ? 31.654 -2.999 8.895 1.00 76.25 206 ASP A C 1
ATOM 1569 O O . ASP A 1 206 ? 32.789 -3.424 9.119 1.00 76.25 206 ASP A O 1
ATOM 1573 N N . GLY A 1 207 ? 30.877 -2.526 9.876 1.00 70.19 207 GLY A N 1
ATOM 1574 C CA . GLY A 1 207 ? 31.321 -2.467 11.272 1.00 70.19 207 GLY A CA 1
ATOM 1575 C C . GLY A 1 207 ? 31.642 -3.849 11.862 1.00 70.19 207 GLY A C 1
ATOM 1576 O O . GLY A 1 207 ? 32.575 -3.997 12.653 1.00 70.19 207 GLY A O 1
ATOM 1577 N N . GLY A 1 208 ? 30.914 -4.892 11.447 1.00 65.12 208 GLY A N 1
ATOM 1578 C CA . GLY A 1 208 ? 31.203 -6.280 11.816 1.00 65.12 208 GLY A CA 1
ATOM 1579 C C . GLY A 1 208 ? 32.509 -6.815 11.215 1.00 65.12 208 GLY A C 1
ATOM 1580 O O . GLY A 1 208 ? 33.243 -7.536 11.895 1.00 65.12 208 GLY A O 1
ATOM 1581 N N . ARG A 1 209 ? 32.826 -6.442 9.968 1.00 58.84 209 ARG A N 1
ATOM 1582 C CA . ARG A 1 209 ? 34.082 -6.794 9.284 1.00 58.84 209 ARG A CA 1
ATOM 1583 C C . ARG A 1 209 ? 35.280 -6.089 9.909 1.00 58.84 209 ARG A C 1
ATOM 1585 O O . ARG A 1 209 ? 36.265 -6.753 10.218 1.00 58.84 209 ARG A O 1
ATOM 1592 N N . GLU A 1 210 ? 35.174 -4.790 10.183 1.00 67.81 210 GLU A N 1
ATOM 1593 C CA . GLU A 1 210 ? 36.237 -4.026 10.851 1.00 67.81 210 GLU A CA 1
ATOM 1594 C C . GLU A 1 210 ? 36.553 -4.585 12.246 1.00 67.81 210 GLU A C 1
ATOM 1596 O O . GLU A 1 210 ? 37.719 -4.756 12.609 1.00 67.81 210 GLU A O 1
ATOM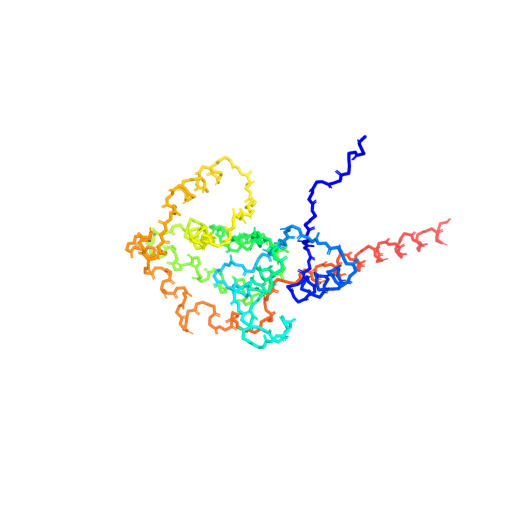 1601 N N . ALA A 1 211 ? 35.523 -4.952 13.014 1.00 63.19 211 ALA A N 1
ATOM 1602 C CA . ALA A 1 211 ? 35.694 -5.555 14.332 1.00 63.19 211 ALA A CA 1
ATOM 1603 C C . ALA A 1 211 ? 36.319 -6.964 14.286 1.00 63.19 211 ALA A C 1
ATOM 1605 O O . ALA A 1 211 ? 36.973 -7.373 15.250 1.00 63.19 211 ALA A O 1
ATOM 1606 N N . ALA A 1 212 ? 36.108 -7.724 13.208 1.00 55.41 212 ALA A N 1
ATOM 1607 C CA . ALA A 1 212 ? 36.742 -9.026 13.002 1.00 55.41 212 ALA A CA 1
ATOM 1608 C C . ALA A 1 212 ? 38.222 -8.876 12.606 1.00 55.41 212 ALA A C 1
ATOM 1610 O O . ALA A 1 212 ? 39.080 -9.567 13.162 1.00 55.41 212 ALA A O 1
ATOM 1611 N N . ASP A 1 213 ? 38.529 -7.925 11.723 1.00 65.81 213 ASP A N 1
ATOM 1612 C CA . ASP A 1 213 ? 39.896 -7.625 11.288 1.00 65.81 213 ASP A CA 1
ATOM 1613 C C . ASP A 1 213 ? 40.763 -7.070 12.430 1.00 65.81 213 ASP A C 1
ATOM 1615 O O . ASP A 1 213 ? 41.931 -7.442 12.558 1.00 65.81 213 ASP A O 1
ATOM 1619 N N . ASP A 1 214 ? 40.206 -6.233 13.312 1.00 67.31 214 ASP A N 1
ATOM 1620 C CA . ASP A 1 214 ? 40.931 -5.707 14.479 1.00 67.31 214 ASP A CA 1
ATOM 1621 C C . ASP A 1 214 ? 41.257 -6.808 15.507 1.00 67.31 214 ASP A C 1
ATOM 1623 O O . ASP A 1 214 ? 42.338 -6.810 16.099 1.00 67.31 214 ASP A O 1
ATOM 1627 N N . ARG A 1 215 ? 40.381 -7.813 15.672 1.00 59.62 215 ARG A N 1
ATOM 1628 C CA . ARG A 1 215 ? 40.677 -9.001 16.500 1.00 59.62 215 ARG A CA 1
ATOM 1629 C C . ARG A 1 215 ? 41.784 -9.859 15.896 1.00 59.62 215 ARG A C 1
ATOM 1631 O O . ARG A 1 215 ? 42.640 -10.327 16.636 1.00 59.62 215 ARG A O 1
ATOM 1638 N N . MET A 1 216 ? 41.784 -10.032 14.574 1.00 51.91 216 MET A N 1
ATOM 1639 C CA . MET A 1 216 ? 42.813 -10.788 13.846 1.00 51.91 216 MET A CA 1
ATOM 1640 C C . MET A 1 216 ? 44.183 -10.094 13.855 1.00 51.91 216 MET A C 1
ATOM 1642 O O . MET A 1 216 ? 45.198 -10.762 13.718 1.00 51.91 216 MET A O 1
ATOM 1646 N N . ARG A 1 217 ? 44.236 -8.764 14.019 1.00 61.44 217 ARG A N 1
ATOM 1647 C CA . ARG A 1 217 ? 45.496 -8.006 14.153 1.00 61.44 217 ARG A CA 1
ATOM 1648 C C . ARG A 1 217 ? 46.051 -7.967 15.578 1.00 61.44 217 ARG A C 1
ATOM 1650 O O . ARG A 1 217 ? 47.228 -7.659 15.751 1.00 61.44 217 ARG A O 1
ATOM 1657 N N . LYS A 1 218 ? 45.205 -8.197 16.585 1.00 63.97 218 LYS A N 1
ATOM 1658 C CA . LYS A 1 218 ? 45.556 -8.123 18.015 1.00 63.97 218 LYS A CA 1
ATOM 1659 C C . LYS A 1 218 ? 45.801 -9.491 18.668 1.00 63.97 218 LYS A C 1
ATOM 1661 O O . LYS A 1 218 ? 46.185 -9.510 19.837 1.00 63.97 218 LYS A O 1
ATOM 1666 N N . GLY A 1 219 ? 45.560 -10.592 17.954 1.00 45.84 219 GLY A N 1
ATOM 1667 C CA . GLY A 1 219 ? 45.886 -11.966 18.361 1.00 45.84 219 GLY A CA 1
ATOM 1668 C C . GLY A 1 219 ? 47.097 -12.496 17.613 1.00 45.84 219 GLY A C 1
ATOM 1669 O O . GLY A 1 219 ? 47.855 -13.269 18.236 1.00 45.84 219 GLY A O 1
#

Secondary structure (DSSP, 8-state):
-----S--EE-SS-HHHHHHHHHHHHHTT---SEEEEES-SSSS--GGGSB-GGGTSTT-BHHHHHHTTT-EEEEE-TTGGGTTSSS---TT--S-HHHHHHHHHHHHHHHHTT--HHHHHHHHHHS-TTSS-EE----SHHHHHHHHHHHHHH-SS-HHHH--HHHHHHHHHHTSTTSTTTTTSSSSTTS--SHHHHHHHHHHHHHHHHHHHHHHHH-

Foldseek 3Di:
DDPDDPFAEAEDADLLVVLVCQVVCVVVVHHHQEYEAEQQFWLLHVQQQQADVSLVHRNDGSLRSCVVRNYAYAYEDLCQQQLQQLVHHDPPRPFDPLVSVLSVQLSVLCVVLVHRSVLLSLLRRQLPVSHVYYHYDDDDDVSVVSSVVSNVQNPHDDSVVSDDPSSVSSSCQCNPCPHSNVPPRDDCPRGDRCPVVVVVVVVVVVVVVVVVVVVVVVD

Sequence (219 aa):
VGGGPRSLCITGYPLEVQHEILVRCAEVGLKFDAALAYCHFNWHDASLFSPSDAFGNKNRSFFESCAERDVAVLAAAPLSMGLFSPDGPPDWHPAAPELKEACRLARDICADEAVSVTELALTWALYESRIPCTFLGIADVEELEAAVAVARKVGEGKLDDILNGKERRALSRIMAKDGPFAKVSLEGKNAWDGVTIAEKFWMSIDGGREAADDRMRKG

pLDDT: mean 88.53, std 12.49, range [45.84, 98.44]

InterPro domains:
  IPR020471 Aldo-keto reductase [PTHR42686] (7-165)
  IPR023210 NADP-dependent oxidoreductase domain [PF00248] (58-151)
  IPR036812 NAD(P)-dependent oxidoreductase domain superfamily [G3DSA:3.20.20.100] (3-167)
  IPR036812 NAD(P)-dependent oxidoreductase domain superfamily [SSF51430] (12-153)